Protein AF-A0AAV5X0J9-F1 (afdb_monomer)

Nearest PDB structures (foldseek):
  6vna-assembly2_B-2  TM=4.624E-01  e=5.820E+00  Paracoccus denitrificans PD1222
  6vna-assembly1_A  TM=4.618E-01  e=9.085E+00  Paracoccus denitrificans PD1222

Mean predicted aligned error: 11.03 Å

Structure (mmCIF, N/CA/C/O backbone):
data_AF-A0AAV5X0J9-F1
#
_entry.id   AF-A0AAV5X0J9-F1
#
loop_
_atom_site.group_PDB
_atom_site.id
_atom_site.type_symbol
_atom_site.label_atom_id
_atom_site.label_alt_id
_atom_site.label_comp_id
_atom_site.label_asym_id
_atom_site.label_entity_id
_atom_site.label_seq_id
_atom_site.pdbx_PDB_ins_code
_atom_site.Cartn_x
_atom_site.Cartn_y
_atom_site.Cartn_z
_atom_site.occupancy
_atom_site.B_iso_or_equiv
_atom_site.auth_seq_id
_atom_site.auth_comp_id
_atom_site.auth_asym_id
_atom_site.auth_atom_id
_atom_site.pdbx_PDB_model_num
ATOM 1 N N . MET A 1 1 ? 23.275 -1.378 83.757 1.00 37.47 1 MET A N 1
ATOM 2 C CA . MET A 1 1 ? 22.941 -0.357 82.740 1.00 37.47 1 MET A CA 1
ATOM 3 C C . MET A 1 1 ? 22.295 -1.043 81.544 1.00 37.47 1 MET A C 1
ATOM 5 O O . MET A 1 1 ? 22.882 -1.992 81.056 1.00 37.47 1 MET A O 1
ATOM 9 N N . LYS A 1 2 ? 21.114 -0.534 81.149 1.00 34.88 2 LYS A N 1
ATOM 10 C CA . LYS A 1 2 ? 20.512 -0.426 79.796 1.00 34.88 2 LYS A CA 1
ATOM 11 C C . LYS A 1 2 ? 20.459 -1.694 78.921 1.00 34.88 2 LYS A C 1
ATOM 13 O O . LYS A 1 2 ? 21.479 -2.157 78.446 1.00 34.88 2 LYS A O 1
ATOM 18 N N . PHE A 1 3 ? 19.302 -2.353 78.833 1.00 39.06 3 PHE A N 1
ATOM 19 C CA . PHE A 1 3 ? 18.107 -2.084 77.993 1.00 39.06 3 PHE A CA 1
ATOM 20 C C . PHE A 1 3 ? 18.129 -2.913 76.697 1.00 39.06 3 PHE A C 1
ATOM 22 O O . PHE A 1 3 ? 18.823 -2.590 75.741 1.00 39.06 3 PHE A O 1
ATOM 29 N N . ILE A 1 4 ? 17.333 -3.985 76.710 1.00 49.19 4 ILE A N 1
ATOM 30 C CA . ILE A 1 4 ? 16.911 -4.777 75.551 1.00 49.19 4 ILE A CA 1
ATOM 31 C C . ILE A 1 4 ? 15.784 -4.001 74.861 1.00 49.19 4 ILE A C 1
ATOM 33 O O . ILE A 1 4 ? 14.745 -3.803 75.487 1.00 49.19 4 ILE A O 1
ATOM 37 N N . LEU A 1 5 ? 15.969 -3.578 73.604 1.00 41.66 5 LEU A N 1
ATOM 38 C CA . LEU A 1 5 ? 14.879 -3.322 72.650 1.00 41.66 5 LEU A CA 1
ATOM 39 C C . LEU A 1 5 ? 15.432 -3.053 71.237 1.00 41.66 5 LEU A C 1
ATOM 41 O O . LEU A 1 5 ? 16.227 -2.136 71.070 1.00 41.66 5 LEU A O 1
ATOM 45 N N . LEU A 1 6 ? 14.971 -3.807 70.235 1.00 42.53 6 LEU A N 1
ATOM 46 C CA . LEU A 1 6 ? 14.852 -3.413 68.815 1.00 42.53 6 LEU A CA 1
ATOM 47 C C . LEU A 1 6 ? 14.045 -4.521 68.112 1.00 42.53 6 LEU A C 1
ATOM 49 O O . LEU A 1 6 ? 14.574 -5.559 67.738 1.00 42.53 6 LEU A O 1
ATOM 53 N N . ILE A 1 7 ? 12.723 -4.508 68.303 1.00 46.56 7 ILE A N 1
ATOM 54 C CA . ILE A 1 7 ? 11.720 -4.048 67.324 1.00 46.56 7 ILE A CA 1
ATOM 55 C C . ILE A 1 7 ? 11.834 -4.815 65.998 1.00 46.56 7 ILE A C 1
ATOM 57 O O . ILE A 1 7 ? 12.444 -4.370 65.030 1.00 46.56 7 ILE A O 1
ATOM 61 N N . VAL A 1 8 ? 11.162 -5.968 65.966 1.00 42.88 8 VAL A N 1
ATOM 62 C CA . VAL A 1 8 ? 10.688 -6.611 64.739 1.00 42.88 8 VAL A CA 1
ATOM 63 C C . VAL A 1 8 ? 9.543 -5.744 64.212 1.00 42.88 8 VAL A C 1
ATOM 65 O O . VAL A 1 8 ? 8.408 -5.862 64.676 1.00 42.88 8 VAL A O 1
ATOM 68 N N . VAL A 1 9 ? 9.842 -4.829 63.284 1.00 45.00 9 VAL A N 1
ATOM 69 C CA . VAL A 1 9 ? 8.804 -4.122 62.521 1.00 45.00 9 VAL A CA 1
ATOM 70 C C . VAL A 1 9 ? 8.151 -5.148 61.610 1.00 45.00 9 VAL A C 1
ATOM 72 O O . VAL A 1 9 ? 8.658 -5.516 60.555 1.00 45.00 9 VAL A O 1
ATOM 75 N N . SER A 1 10 ? 7.033 -5.657 62.097 1.00 40.00 10 SER A N 1
ATOM 76 C CA . SER A 1 10 ? 6.088 -6.454 61.351 1.00 40.00 10 SER A CA 1
ATOM 77 C C . SER A 1 10 ? 5.000 -5.517 60.821 1.00 40.00 10 SER A C 1
ATOM 79 O O . SER A 1 10 ? 4.446 -4.721 61.576 1.00 40.00 10 SER A O 1
ATOM 81 N N . LEU A 1 11 ? 4.697 -5.697 59.529 1.00 41.84 11 LEU A N 1
ATOM 82 C CA . LEU A 1 11 ? 3.494 -5.287 58.785 1.00 41.84 11 LEU A CA 1
ATOM 83 C C . LEU A 1 11 ? 3.444 -3.861 58.187 1.00 41.84 11 LEU A C 1
ATOM 85 O O . LEU A 1 11 ? 4.020 -2.934 58.747 1.00 41.84 11 LEU A O 1
ATOM 89 N N . PRO A 1 12 ? 2.714 -3.671 57.060 1.00 44.06 12 PRO A N 1
ATOM 90 C CA . PRO A 1 12 ? 1.761 -4.612 56.466 1.00 44.06 12 PRO A CA 1
ATOM 91 C C . PRO A 1 12 ? 2.114 -5.075 55.047 1.00 44.06 12 PRO A C 1
ATOM 93 O O . PRO A 1 12 ? 2.564 -4.307 54.200 1.00 44.06 12 PRO A O 1
ATOM 96 N N . LEU A 1 13 ? 1.765 -6.333 54.751 1.00 41.78 13 LEU A N 1
ATOM 97 C CA . LEU A 1 13 ? 1.236 -6.655 53.432 1.00 41.78 13 LEU A CA 1
ATOM 98 C C . LEU A 1 13 ? 0.055 -5.707 53.213 1.00 41.78 13 LEU A C 1
ATOM 100 O O . LEU A 1 13 ? -1.039 -5.947 53.729 1.00 41.78 13 LEU A O 1
ATOM 104 N N . ALA A 1 14 ? 0.269 -4.631 52.461 1.00 41.97 14 ALA A N 1
ATOM 105 C CA . ALA A 1 14 ? -0.810 -3.952 51.771 1.00 41.97 14 ALA A CA 1
ATOM 106 C C . ALA A 1 14 ? -1.350 -4.950 50.742 1.00 41.97 14 ALA A C 1
ATOM 108 O O . ALA A 1 14 ? -1.003 -4.937 49.565 1.00 41.97 14 ALA A O 1
ATOM 109 N N . SER A 1 15 ? -2.162 -5.887 51.231 1.00 43.09 15 SER A N 1
ATOM 110 C CA . SER A 1 15 ? -3.103 -6.615 50.407 1.00 43.09 15 SER A CA 1
ATOM 111 C C . SER A 1 15 ? -3.969 -5.531 49.794 1.00 43.09 15 SER A C 1
ATOM 113 O O . SER A 1 15 ? -4.781 -4.924 50.495 1.00 43.09 15 SER A O 1
ATOM 115 N N . ALA A 1 16 ? -3.712 -5.225 48.524 1.00 44.84 16 ALA A N 1
ATOM 116 C CA . ALA A 1 16 ? -4.532 -4.350 47.713 1.00 44.84 16 ALA A CA 1
ATOM 117 C C . ALA A 1 16 ? -5.940 -4.951 47.682 1.00 44.84 16 ALA A C 1
ATOM 119 O O . ALA A 1 16 ? -6.293 -5.783 46.847 1.00 44.84 16 A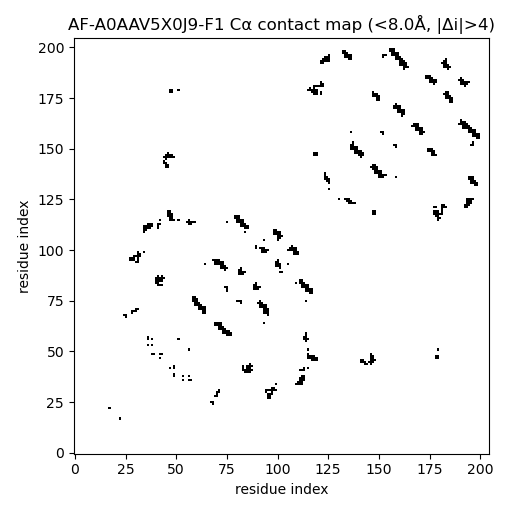LA A O 1
ATOM 120 N N . THR A 1 17 ? -6.745 -4.583 48.672 1.00 47.72 17 THR A N 1
ATOM 121 C CA . THR A 1 17 ? -8.177 -4.803 48.657 1.00 47.72 17 THR A CA 1
ATOM 122 C C . THR A 1 17 ? -8.717 -3.765 47.690 1.00 47.72 17 THR A C 1
ATOM 124 O O . THR A 1 17 ? -9.142 -2.690 48.093 1.00 47.72 17 THR A O 1
ATOM 127 N N . LEU A 1 18 ? -8.623 -4.087 46.392 1.00 46.16 18 LEU A N 1
ATOM 128 C CA . LEU A 1 18 ? -9.305 -3.362 45.321 1.00 46.16 18 LEU A CA 1
ATOM 129 C C . LEU A 1 18 ? -10.714 -3.035 45.815 1.00 46.16 18 LEU A C 1
ATOM 131 O O . LEU A 1 18 ? -11.464 -3.939 46.223 1.00 46.16 18 LEU A O 1
ATOM 135 N N . SER A 1 19 ? -11.025 -1.741 45.834 1.00 50.22 19 SER A N 1
ATOM 136 C CA . SER A 1 19 ? -12.309 -1.213 46.278 1.00 50.22 19 SER A CA 1
ATOM 137 C C . SER A 1 19 ? -13.434 -1.933 45.526 1.00 50.22 19 SER A C 1
ATOM 139 O O . SER A 1 19 ? -13.276 -2.309 44.362 1.00 50.22 19 SER A O 1
ATOM 141 N N . LYS A 1 20 ? -14.601 -2.135 46.154 1.00 48.56 20 LYS A N 1
ATOM 142 C CA . LYS A 1 20 ? -15.781 -2.699 45.463 1.00 48.56 20 LYS A CA 1
ATOM 143 C C . LYS A 1 20 ? -16.088 -1.956 44.146 1.00 48.56 20 LYS A C 1
ATOM 145 O O . LYS A 1 20 ? -16.540 -2.603 43.209 1.00 48.56 20 LYS A O 1
ATOM 150 N N . CYS A 1 21 ? -15.756 -0.662 44.047 1.00 48.06 21 CYS A N 1
ATOM 151 C CA . CYS A 1 21 ? -15.845 0.107 42.799 1.00 48.06 21 CYS A CA 1
ATOM 152 C C . CYS A 1 21 ? -14.885 -0.378 41.698 1.00 48.06 21 CYS A C 1
ATOM 154 O O . CYS A 1 21 ? -15.316 -0.514 40.560 1.00 48.06 21 CYS A O 1
ATOM 156 N N . GLU A 1 22 ? -13.617 -0.669 42.005 1.00 47.25 22 GLU A N 1
ATOM 157 C CA . GLU A 1 22 ? -12.647 -1.190 41.019 1.00 47.25 22 GLU A CA 1
ATOM 158 C C . GLU A 1 22 ? -13.014 -2.603 40.563 1.00 47.25 22 GLU A C 1
ATOM 160 O O . GLU A 1 22 ? -12.908 -2.933 39.384 1.00 47.25 22 GLU A O 1
ATOM 165 N N . LYS A 1 23 ? -13.531 -3.434 41.476 1.00 47.34 23 LYS A N 1
ATOM 166 C CA . LYS A 1 23 ? -14.029 -4.771 41.123 1.00 47.34 23 LYS A CA 1
ATOM 167 C C . LYS A 1 23 ? -15.269 -4.724 40.227 1.00 47.34 23 LYS A C 1
ATOM 169 O O . LYS A 1 23 ? -15.405 -5.583 39.360 1.00 47.34 23 LYS A O 1
ATOM 174 N N . ASP A 1 24 ? -16.157 -3.746 40.401 1.00 48.19 24 ASP A N 1
ATOM 175 C CA . ASP A 1 24 ? -17.311 -3.56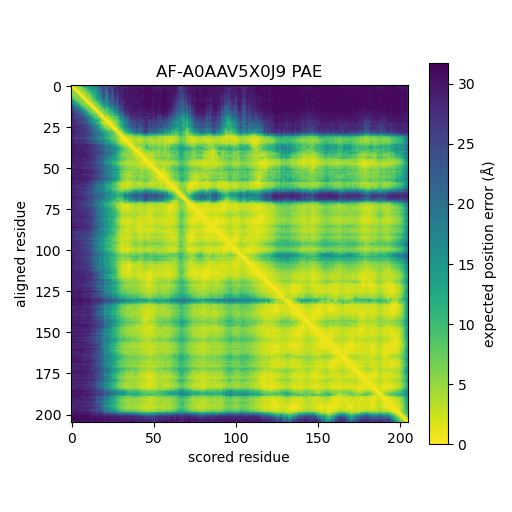0 39.511 1.00 48.19 24 ASP A CA 1
ATOM 176 C C . ASP A 1 24 ? -16.939 -2.886 38.174 1.00 48.19 24 ASP A C 1
ATOM 178 O O . ASP A 1 24 ? -17.620 -3.125 37.175 1.00 48.19 24 ASP A O 1
ATOM 182 N N . LEU A 1 25 ? -15.835 -2.130 38.111 1.00 48.16 25 LEU A N 1
ATOM 183 C CA . LEU A 1 25 ? -15.232 -1.652 36.857 1.00 48.16 25 LEU A CA 1
ATOM 184 C C . LEU A 1 25 ? -14.611 -2.807 36.056 1.00 48.16 25 LEU A C 1
ATOM 186 O O . LEU A 1 25 ? -14.910 -2.962 34.874 1.00 48.16 25 LEU A O 1
ATOM 190 N N . LEU A 1 26 ? -13.861 -3.696 36.716 1.00 48.97 26 LEU A N 1
ATOM 191 C CA . LEU A 1 26 ? -13.303 -4.911 36.105 1.00 48.97 26 LEU A CA 1
ATOM 192 C C . LEU A 1 26 ? -14.390 -5.893 35.627 1.00 48.97 26 LEU A C 1
ATOM 194 O O . LEU A 1 26 ? -14.191 -6.596 34.639 1.00 48.97 26 LEU A O 1
ATOM 198 N N . LYS A 1 27 ? -15.578 -5.918 36.253 1.00 47.91 27 LYS A N 1
ATOM 199 C CA . LYS A 1 27 ? -16.734 -6.705 35.765 1.00 47.91 27 LYS A CA 1
ATOM 200 C C . LYS A 1 27 ? -17.303 -6.217 34.429 1.00 47.91 27 LYS A C 1
ATOM 202 O O . LYS A 1 27 ? -18.053 -6.962 33.795 1.00 47.91 27 LYS A O 1
ATOM 207 N N . ARG A 1 28 ? -16.985 -4.993 33.995 1.00 51.19 28 ARG A N 1
ATOM 208 C CA . ARG A 1 28 ? -17.384 -4.472 32.674 1.00 51.19 28 ARG A CA 1
ATOM 209 C C . ARG A 1 28 ? -16.394 -4.819 31.571 1.00 51.19 28 ARG A C 1
ATOM 211 O O . ARG A 1 28 ? -16.677 -4.525 30.411 1.00 51.19 28 ARG A O 1
ATOM 218 N N . CYS A 1 29 ? -15.307 -5.515 31.906 1.00 55.25 29 CYS A N 1
ATOM 219 C CA . CYS A 1 29 ? -14.434 -6.124 30.921 1.00 55.25 29 CYS A CA 1
ATOM 220 C C . CYS A 1 29 ? -15.051 -7.361 30.309 1.00 55.25 29 CYS A C 1
ATOM 222 O O . CYS A 1 29 ? -14.785 -8.500 30.685 1.00 55.25 29 CYS A O 1
ATOM 224 N N . ARG A 1 30 ? -15.914 -7.090 29.338 1.00 64.69 30 ARG A N 1
ATOM 225 C CA . ARG A 1 30 ? -16.426 -8.066 28.402 1.00 64.69 30 ARG A CA 1
ATOM 226 C C . ARG A 1 30 ? -15.696 -7.887 27.075 1.00 64.69 30 ARG A C 1
ATOM 228 O O . ARG A 1 30 ? -15.414 -6.762 26.671 1.00 64.69 30 ARG A O 1
ATOM 235 N N . LYS A 1 31 ? -15.371 -9.016 26.452 1.00 73.00 31 LYS A N 1
ATOM 236 C CA . LYS A 1 31 ? -14.682 -9.086 25.165 1.00 73.00 31 LYS A CA 1
ATOM 237 C C . LYS A 1 31 ? -15.541 -8.419 24.088 1.00 73.00 31 LYS A C 1
ATOM 239 O O . LYS A 1 31 ? -16.734 -8.699 24.012 1.00 73.00 31 LYS A O 1
ATOM 244 N N . CYS A 1 32 ? -14.936 -7.572 23.266 1.00 83.31 32 CYS A N 1
ATOM 245 C CA . CYS A 1 32 ? -15.589 -7.031 22.079 1.00 83.31 32 CYS A CA 1
ATOM 246 C C . CYS A 1 32 ? -15.466 -8.022 20.920 1.00 83.31 32 CYS A C 1
ATOM 248 O O . CYS A 1 32 ? -14.407 -8.624 20.717 1.00 83.31 32 CYS A O 1
ATOM 250 N N . ASP A 1 33 ? -16.531 -8.167 20.138 1.00 87.06 33 ASP A N 1
ATOM 251 C CA . ASP A 1 33 ? -16.450 -8.854 18.851 1.00 87.06 33 ASP A CA 1
ATOM 252 C C . ASP A 1 33 ? -15.615 -8.018 17.883 1.00 87.06 33 ASP A C 1
ATOM 254 O O . ASP A 1 33 ? -15.660 -6.789 17.934 1.00 87.06 33 ASP A O 1
ATOM 258 N N . LEU A 1 34 ? -14.827 -8.659 17.017 1.00 87.62 34 LEU A N 1
ATOM 259 C CA . LEU A 1 34 ? -14.010 -7.932 16.043 1.00 87.62 34 LEU A CA 1
ATOM 260 C C . LEU A 1 34 ? -14.896 -7.044 15.153 1.00 87.62 34 LEU A C 1
ATOM 262 O O . LEU A 1 34 ? -15.998 -7.470 14.791 1.00 87.62 34 LEU A O 1
ATOM 266 N N . PRO A 1 35 ? -14.438 -5.831 14.788 1.00 88.38 35 PRO A N 1
ATOM 267 C CA . PRO A 1 35 ? -15.191 -4.981 13.883 1.00 88.38 35 PRO A CA 1
ATOM 268 C C . PRO A 1 35 ? -15.461 -5.706 12.566 1.00 88.38 35 PRO A C 1
ATOM 270 O O . PRO A 1 35 ? -14.616 -6.445 12.053 1.00 88.38 35 PRO A O 1
ATOM 273 N N . LEU A 1 36 ? -16.636 -5.464 11.998 1.00 86.38 36 LEU A N 1
ATOM 274 C CA . LEU A 1 36 ? -16.942 -5.894 10.648 1.00 86.38 36 LEU A CA 1
ATOM 275 C C . LEU A 1 36 ? -16.057 -5.133 9.663 1.00 86.38 36 LEU A C 1
ATOM 277 O O . LEU A 1 36 ? -15.781 -3.942 9.822 1.00 86.38 36 LEU A O 1
ATOM 281 N N . LEU A 1 37 ? -15.645 -5.827 8.611 1.00 82.94 37 LEU A N 1
ATOM 282 C CA . LEU A 1 37 ? -14.922 -5.183 7.535 1.00 82.94 37 LEU A CA 1
ATOM 283 C C . LEU A 1 37 ? -15.896 -4.338 6.709 1.00 82.94 37 LEU A C 1
ATOM 285 O O . LEU A 1 37 ? -16.863 -4.863 6.162 1.00 82.94 37 LEU A O 1
ATOM 289 N N . ALA A 1 38 ? -15.613 -3.045 6.610 1.00 79.38 38 ALA A N 1
ATOM 290 C CA . ALA A 1 38 ? -16.301 -2.119 5.717 1.00 79.38 38 ALA A CA 1
ATOM 291 C C . ALA A 1 38 ? -15.247 -1.356 4.916 1.00 79.38 38 ALA A C 1
ATOM 293 O O . ALA A 1 38 ? -14.993 -0.185 5.191 1.00 79.38 38 ALA A O 1
ATOM 294 N N . ALA A 1 39 ? -14.557 -2.061 4.015 1.00 69.44 39 ALA A N 1
ATOM 295 C CA . ALA A 1 39 ? -13.454 -1.517 3.223 1.00 69.44 39 ALA A CA 1
ATOM 296 C C . ALA A 1 39 ? -13.903 -0.312 2.383 1.00 69.44 39 ALA A C 1
ATOM 298 O O . ALA A 1 39 ? -13.243 0.717 2.375 1.00 69.44 39 ALA A O 1
ATOM 299 N N . ASP A 1 40 ? -15.085 -0.396 1.782 1.00 73.31 40 ASP A N 1
ATOM 300 C CA . ASP A 1 40 ? -15.719 0.659 0.987 1.00 73.31 40 ASP A CA 1
ATOM 301 C C . ASP A 1 40 ? -15.920 1.978 1.753 1.00 73.31 40 ASP A C 1
ATOM 303 O O . ASP A 1 40 ? -15.805 3.056 1.177 1.00 73.31 40 ASP A O 1
ATOM 307 N N . LYS A 1 41 ? -16.205 1.902 3.057 1.00 78.69 41 LYS A N 1
ATOM 308 C CA . LYS A 1 41 ? -16.425 3.078 3.919 1.00 78.69 41 LYS A CA 1
ATOM 309 C C . LYS A 1 41 ? -15.194 3.477 4.712 1.00 78.69 41 LYS A C 1
ATOM 311 O O . LYS A 1 41 ? -15.019 4.645 5.038 1.00 78.69 41 LYS A O 1
ATOM 316 N N . SER A 1 42 ? -14.384 2.496 5.092 1.00 83.69 42 SER A N 1
ATOM 317 C CA . SER A 1 42 ? -13.190 2.704 5.905 1.00 83.69 42 SER A CA 1
ATOM 318 C C . SER A 1 42 ? -11.988 3.093 5.059 1.00 83.69 42 SER A C 1
ATOM 320 O O . SER A 1 42 ? -11.049 3.647 5.620 1.00 83.69 42 SER A O 1
ATOM 322 N N . CYS A 1 43 ? -11.994 2.845 3.746 1.00 84.69 43 CYS A N 1
ATOM 323 C CA . CYS A 1 43 ? -10.858 3.214 2.922 1.00 84.69 43 CYS A CA 1
ATOM 324 C C . CYS A 1 43 ? -10.775 4.730 2.712 1.00 84.69 43 CYS A C 1
ATOM 326 O O . CYS A 1 43 ? -11.756 5.357 2.303 1.00 84.69 43 CYS A O 1
ATOM 328 N N . PRO A 1 44 ? -9.615 5.348 2.983 1.00 85.50 44 PRO A N 1
ATOM 329 C CA . PRO A 1 44 ? -9.392 6.737 2.621 1.00 85.50 44 PRO A CA 1
ATOM 330 C C . PRO A 1 44 ? -9.321 6.895 1.096 1.00 85.50 44 PRO A C 1
ATOM 332 O O . PRO A 1 44 ? -8.937 5.992 0.361 1.00 85.50 44 PRO A O 1
ATOM 335 N N . LEU A 1 45 ? -9.661 8.092 0.618 1.00 83.25 45 LEU A N 1
ATOM 336 C CA . LEU A 1 45 ? -9.839 8.351 -0.815 1.00 83.25 45 LEU A CA 1
ATOM 337 C C . LEU A 1 45 ? -8.525 8.474 -1.611 1.00 83.25 45 LEU A C 1
ATOM 339 O O . LEU A 1 45 ? -8.571 8.472 -2.839 1.00 83.25 45 LEU A O 1
ATOM 343 N N . VAL A 1 46 ? -7.379 8.655 -0.939 1.00 89.75 46 VAL A N 1
ATOM 344 C CA . VAL A 1 46 ? -6.074 8.930 -1.568 1.00 89.75 46 VAL A CA 1
ATOM 345 C C . VAL A 1 46 ? -4.928 8.377 -0.709 1.00 89.75 46 VAL A C 1
ATOM 347 O O . VAL A 1 46 ? -4.872 8.626 0.495 1.00 89.75 46 VAL A O 1
ATOM 350 N N . GLY A 1 47 ? -3.972 7.700 -1.344 1.00 91.56 47 GLY A N 1
ATOM 351 C CA . GLY A 1 47 ? -2.683 7.263 -0.799 1.00 91.56 47 GLY A CA 1
ATOM 352 C C . GLY A 1 47 ? -2.664 5.885 -0.132 1.00 91.56 47 GLY A C 1
ATOM 353 O O . GLY A 1 47 ? -1.651 5.539 0.485 1.00 91.56 47 GLY A O 1
ATOM 354 N N . TYR A 1 48 ? -3.754 5.123 -0.220 1.00 91.69 48 TYR A N 1
ATOM 355 C CA . TYR A 1 48 ? -3.896 3.816 0.420 1.00 91.69 48 TYR A CA 1
ATOM 356 C C . TYR A 1 48 ? -4.512 2.799 -0.530 1.00 91.69 48 TYR A C 1
ATOM 358 O O . TYR A 1 48 ? -5.349 3.139 -1.365 1.00 91.69 48 TYR A O 1
ATOM 366 N N . ASP A 1 49 ? -4.083 1.555 -0.361 1.00 90.00 49 ASP A N 1
ATOM 367 C CA . ASP A 1 49 ? -4.509 0.435 -1.184 1.00 90.00 49 ASP A CA 1
ATOM 368 C C . ASP A 1 49 ? -5.854 -0.110 -0.699 1.00 90.00 49 ASP A C 1
ATOM 370 O O . ASP A 1 49 ? -5.930 -0.856 0.278 1.00 90.00 49 ASP A O 1
ATOM 374 N N . CYS A 1 50 ? -6.924 0.290 -1.382 1.00 82.38 50 CYS A N 1
ATOM 375 C CA . CYS A 1 50 ? -8.276 -0.193 -1.108 1.00 82.38 50 CYS A CA 1
ATOM 376 C C . CYS A 1 50 ? -8.614 -1.500 -1.840 1.00 82.38 50 CYS A C 1
ATOM 378 O O . CYS A 1 50 ? -9.708 -2.024 -1.638 1.00 82.38 50 CYS A O 1
ATOM 380 N N . SER A 1 51 ? -7.735 -1.981 -2.723 1.00 81.12 51 SER A N 1
ATOM 381 C CA . SER A 1 51 ? -7.931 -3.214 -3.497 1.00 81.12 51 SER A CA 1
ATOM 382 C C . SER A 1 51 ? -7.526 -4.472 -2.732 1.00 81.12 51 SER A C 1
ATOM 384 O O . SER A 1 51 ? -7.842 -5.570 -3.183 1.00 81.12 51 SER A O 1
ATOM 386 N N . ALA A 1 52 ? -6.874 -4.320 -1.575 1.00 77.56 52 ALA A N 1
ATOM 387 C CA . ALA A 1 52 ? -6.490 -5.432 -0.714 1.00 77.56 52 ALA A CA 1
ATOM 388 C C . ALA A 1 52 ? -7.679 -6.347 -0.372 1.00 77.56 52 ALA A C 1
ATOM 390 O O . ALA A 1 52 ? -8.822 -5.906 -0.200 1.00 77.56 52 ALA A O 1
ATOM 391 N N . SER A 1 53 ? -7.400 -7.644 -0.251 1.00 79.38 53 SER A N 1
ATOM 392 C CA . SER A 1 53 ? -8.429 -8.647 -0.001 1.00 79.38 53 SER A CA 1
ATOM 393 C C . SER A 1 53 ? -9.078 -8.483 1.379 1.00 79.38 53 SER A C 1
ATOM 395 O O . SER A 1 53 ? -8.509 -7.941 2.328 1.00 79.38 53 SER A O 1
ATOM 397 N N . ASN A 1 54 ? -10.289 -9.027 1.536 1.00 78.69 54 ASN A N 1
ATOM 398 C CA . ASN A 1 54 ? -10.997 -8.988 2.818 1.00 78.69 54 ASN A CA 1
ATOM 399 C C . ASN A 1 54 ? -10.246 -9.688 3.965 1.00 78.69 54 ASN A C 1
ATOM 401 O O . ASN A 1 54 ? -10.555 -9.431 5.128 1.00 78.69 54 ASN A O 1
ATOM 405 N N . GLU A 1 55 ? -9.343 -10.615 3.650 1.00 81.06 55 GLU A N 1
ATOM 406 C CA . GLU A 1 55 ? -8.520 -11.311 4.638 1.00 81.06 55 GLU A CA 1
ATOM 407 C C . GLU A 1 55 ? -7.410 -10.389 5.142 1.00 81.06 55 GLU A C 1
ATOM 409 O O . GLU A 1 55 ? -7.311 -10.172 6.347 1.00 81.06 55 GLU A O 1
ATOM 414 N N . GLU A 1 56 ? -6.684 -9.738 4.233 1.00 78.31 56 GLU A N 1
ATOM 415 C CA . GLU A 1 56 ? -5.620 -8.781 4.568 1.00 78.31 56 GLU A CA 1
ATOM 416 C C . GLU A 1 56 ? -6.149 -7.576 5.352 1.00 78.31 56 GLU A C 1
ATOM 418 O O . GLU A 1 56 ? -5.549 -7.130 6.330 1.00 78.31 56 GLU A O 1
ATOM 423 N N . LEU A 1 57 ? -7.331 -7.076 4.989 1.00 80.69 57 LEU A N 1
ATOM 424 C CA . LEU A 1 57 ? -7.945 -5.946 5.685 1.00 80.69 57 LEU A CA 1
ATOM 425 C C . LEU A 1 57 ? -8.419 -6.285 7.114 1.00 80.69 57 LEU A C 1
ATOM 427 O O . LEU A 1 57 ? -8.738 -5.371 7.885 1.00 80.69 57 LEU A O 1
ATOM 431 N N . LYS A 1 58 ? -8.479 -7.579 7.470 1.00 79.69 58 LYS A N 1
ATOM 432 C CA . LYS A 1 58 ? -8.872 -8.106 8.791 1.00 79.69 58 LYS A CA 1
ATOM 433 C C . LYS A 1 58 ? -7.687 -8.531 9.661 1.00 79.69 58 LYS A C 1
ATOM 435 O O . LYS A 1 58 ? -7.906 -9.144 10.709 1.00 79.69 58 LYS A O 1
ATOM 440 N N . ASP A 1 59 ? -6.465 -8.165 9.285 1.00 85.94 59 ASP A N 1
ATOM 441 C CA . ASP A 1 59 ? -5.254 -8.411 10.069 1.00 85.94 59 ASP A CA 1
ATOM 442 C C . ASP A 1 59 ? -5.215 -7.528 11.324 1.00 85.94 59 ASP A C 1
ATOM 444 O O . ASP A 1 59 ? -4.491 -6.535 11.412 1.00 85.94 59 ASP A O 1
ATOM 448 N N . PHE A 1 60 ? -6.020 -7.883 12.324 1.00 90.56 60 PHE A N 1
ATOM 449 C CA . PHE A 1 60 ? -6.071 -7.207 13.612 1.00 90.56 60 PHE A CA 1
ATOM 450 C C . PHE A 1 60 ? -5.315 -7.976 14.693 1.00 90.56 60 PHE A C 1
ATOM 452 O O . PHE A 1 60 ? -5.439 -9.189 14.840 1.00 90.56 60 PHE A O 1
ATOM 459 N N . ASN A 1 61 ? -4.629 -7.234 15.554 1.00 90.81 61 ASN A N 1
ATOM 460 C CA . ASN A 1 61 ? -4.076 -7.734 16.799 1.00 90.81 61 ASN A CA 1
ATOM 461 C C . ASN A 1 61 ? -4.885 -7.185 17.982 1.00 90.81 61 ASN A C 1
ATOM 463 O O . ASN A 1 61 ? -5.011 -5.968 18.151 1.00 90.81 61 ASN A O 1
ATOM 467 N N . VAL A 1 62 ? -5.418 -8.091 18.805 1.00 87.50 62 VAL A N 1
ATOM 468 C CA . VAL A 1 62 ? -6.132 -7.765 20.045 1.00 87.50 62 VAL A CA 1
ATOM 469 C C . VAL A 1 62 ? -5.204 -8.033 21.221 1.00 87.50 62 VAL A C 1
ATOM 471 O O . VAL A 1 62 ? -4.821 -9.170 21.48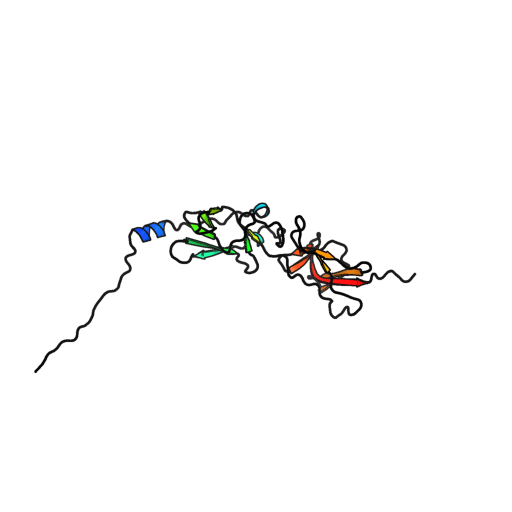9 1.00 87.50 62 VAL A O 1
ATOM 474 N N . THR A 1 63 ? -4.866 -6.979 21.952 1.00 86.12 63 THR A N 1
ATOM 475 C CA . THR A 1 63 ? -4.042 -7.055 23.166 1.00 86.12 63 THR A CA 1
ATOM 476 C C . THR A 1 63 ? -4.841 -6.569 24.365 1.00 86.12 63 THR A C 1
ATOM 478 O O . THR A 1 63 ? -5.836 -5.876 24.196 1.00 86.12 63 THR A O 1
ATOM 481 N N . ARG A 1 64 ? -4.429 -6.897 25.593 1.00 79.56 64 ARG A N 1
ATOM 482 C CA . ARG A 1 64 ? -5.052 -6.274 26.769 1.00 79.56 64 ARG A CA 1
ATOM 483 C C . ARG A 1 64 ? -4.661 -4.804 26.831 1.00 79.56 64 ARG A C 1
ATOM 485 O O . ARG A 1 64 ? -3.48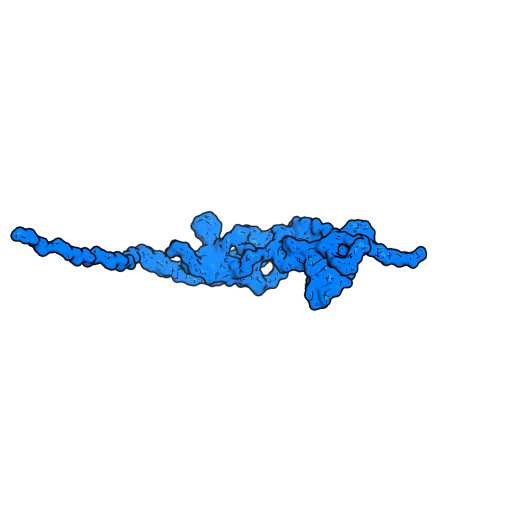2 -4.477 26.695 1.00 79.56 64 ARG A O 1
ATOM 492 N N . GLY A 1 65 ? -5.648 -3.940 27.046 1.00 68.00 65 GLY A N 1
ATOM 493 C CA . GLY A 1 65 ? -5.411 -2.511 27.187 1.00 68.00 65 GLY A CA 1
ATOM 494 C C . GLY A 1 65 ? -4.563 -2.182 28.418 1.00 68.00 65 GLY A C 1
ATOM 495 O O . GLY A 1 65 ? -4.547 -2.901 29.420 1.00 68.00 65 GLY A O 1
ATOM 496 N N . SER A 1 66 ? -3.834 -1.072 28.334 1.00 62.03 66 SER A N 1
ATOM 497 C CA . SER A 1 66 ? -3.103 -0.498 29.464 1.00 62.03 66 SER A CA 1
ATOM 498 C C . SER A 1 66 ? -4.072 0.277 30.368 1.00 62.03 66 SER A C 1
ATOM 500 O O . SER A 1 66 ? -4.956 0.961 29.864 1.00 62.03 66 SER A O 1
ATOM 502 N N . TYR A 1 67 ? -3.852 0.270 31.688 1.00 52.34 67 TYR A N 1
ATOM 503 C CA . TYR A 1 67 ? -4.568 1.104 32.678 1.00 52.34 67 TYR A CA 1
ATOM 504 C C . TYR A 1 67 ? -6.035 0.754 32.987 1.00 52.34 67 TYR A C 1
ATOM 506 O O . TYR A 1 67 ? -6.866 1.659 33.008 1.00 52.34 67 TYR A O 1
ATOM 514 N N . GLU A 1 68 ? -6.347 -0.513 33.288 1.00 49.12 68 GLU A N 1
ATOM 515 C CA . GLU A 1 68 ? -7.552 -0.957 34.041 1.00 49.12 68 GLU A CA 1
ATOM 516 C C . GLU A 1 68 ? -8.935 -0.454 33.548 1.00 49.12 68 GLU A C 1
ATOM 518 O O . GLU A 1 68 ? -9.947 -0.654 34.219 1.00 49.12 68 GLU A O 1
ATOM 523 N N . ARG A 1 69 ? -8.998 0.186 32.374 1.00 54.06 69 ARG A N 1
ATOM 524 C CA . ARG A 1 69 ? -10.188 0.826 31.790 1.00 54.06 69 ARG A CA 1
ATOM 525 C C . ARG A 1 69 ? -10.533 0.272 30.412 1.00 54.06 69 ARG A C 1
ATOM 527 O O . ARG A 1 69 ? -11.716 0.123 30.119 1.00 54.06 69 ARG A O 1
ATOM 534 N N . ASP A 1 70 ? -9.516 -0.066 29.621 1.00 63.69 70 ASP A N 1
ATOM 535 C CA . ASP A 1 70 ? -9.668 -0.684 28.307 1.00 63.69 70 ASP A CA 1
ATOM 536 C C . ASP A 1 70 ? -9.414 -2.178 28.444 1.00 63.69 70 ASP A C 1
ATOM 538 O O . ASP A 1 70 ? -8.318 -2.627 28.786 1.00 63.69 70 ASP A O 1
ATOM 542 N N . CYS A 1 71 ? -10.461 -2.956 28.228 1.00 71.00 71 CYS A N 1
ATOM 543 C CA . CYS A 1 71 ? -10.427 -4.384 28.503 1.00 71.00 71 CYS A CA 1
ATOM 544 C C . CYS A 1 71 ? -9.629 -5.127 27.433 1.00 71.00 71 CYS A C 1
ATOM 546 O O . CYS A 1 71 ? -8.841 -6.015 27.751 1.00 71.00 71 CYS A O 1
ATOM 548 N N . ASP A 1 72 ? -9.750 -4.644 26.199 1.00 83.31 72 ASP A N 1
ATOM 549 C CA . ASP A 1 72 ? -8.958 -5.029 25.044 1.00 83.31 72 ASP A CA 1
ATOM 550 C C . ASP A 1 72 ? -8.594 -3.772 24.242 1.00 83.31 72 A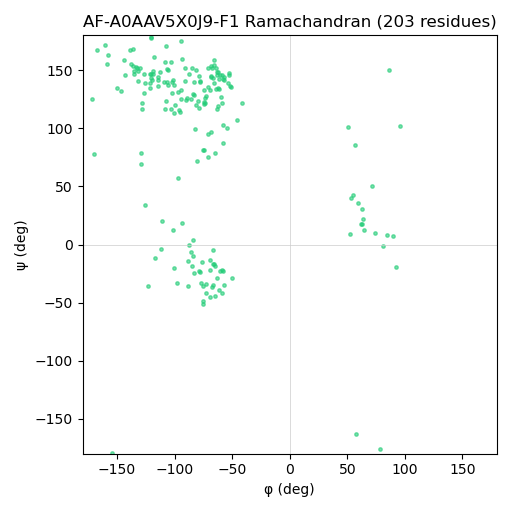SP A C 1
ATOM 552 O O . ASP A 1 72 ? -9.291 -2.756 24.287 1.00 83.31 72 ASP A O 1
ATOM 556 N N . LEU A 1 73 ? -7.503 -3.853 23.496 1.00 87.94 73 LEU A N 1
ATOM 557 C CA . LEU A 1 73 ? -6.999 -2.827 22.605 1.00 87.94 73 LEU A CA 1
ATOM 558 C C . LEU A 1 73 ? -6.750 -3.460 21.234 1.00 87.94 73 LEU A C 1
ATOM 560 O O . LEU A 1 73 ? -5.974 -4.412 21.116 1.00 87.94 73 LEU A O 1
ATOM 564 N N . LEU A 1 74 ? -7.417 -2.924 20.212 1.00 90.56 74 LEU A N 1
ATOM 565 C CA . LEU A 1 74 ? -7.332 -3.376 18.824 1.00 90.56 74 LEU A CA 1
ATOM 566 C C . LEU A 1 74 ? -6.340 -2.515 18.044 1.00 90.56 74 LEU A C 1
ATOM 568 O O . LEU A 1 74 ? -6.430 -1.286 18.073 1.00 90.56 74 LEU A O 1
ATOM 572 N N . ARG A 1 75 ? -5.427 -3.153 17.315 1.00 93.00 75 ARG A N 1
ATOM 573 C CA . ARG A 1 75 ? -4.501 -2.526 16.357 1.00 93.00 75 ARG A CA 1
ATOM 574 C C . ARG A 1 75 ? -4.436 -3.351 15.084 1.00 93.00 75 ARG A C 1
ATOM 576 O O . ARG A 1 75 ? -4.872 -4.497 15.084 1.00 93.00 75 ARG A O 1
ATOM 583 N N . CYS A 1 76 ? -3.832 -2.801 14.039 1.00 93.31 76 CYS A N 1
ATOM 584 C CA . CYS A 1 76 ? -3.380 -3.630 12.930 1.00 93.31 76 CYS A CA 1
ATOM 585 C C . CYS A 1 76 ? -2.255 -4.558 13.385 1.00 93.31 76 CYS A C 1
ATOM 587 O O . CYS A 1 76 ? -1.394 -4.174 14.180 1.00 93.31 76 CYS A O 1
ATOM 589 N N . GLN A 1 77 ? -2.318 -5.799 12.921 1.00 92.62 77 GLN A N 1
ATOM 590 C CA . GLN A 1 77 ? -1.295 -6.812 13.118 1.00 92.62 77 GLN A CA 1
ATOM 591 C C . GLN A 1 77 ? -0.070 -6.497 12.263 1.00 92.62 77 GLN A C 1
ATOM 593 O O . GLN A 1 77 ? 1.052 -6.595 12.759 1.00 92.62 77 GLN A O 1
ATOM 598 N N . ASP A 1 78 ? -0.285 -6.071 11.019 1.00 90.94 78 ASP A N 1
ATOM 599 C CA . ASP A 1 78 ? 0.784 -5.580 10.161 1.00 90.94 78 ASP A CA 1
ATOM 600 C C . ASP A 1 78 ? 1.236 -4.171 10.599 1.00 90.94 78 ASP A C 1
ATOM 602 O O . ASP A 1 78 ? 0.425 -3.239 10.594 1.00 90.94 78 ASP A O 1
ATOM 606 N N . PRO A 1 79 ? 2.520 -3.973 10.956 1.00 88.19 79 PRO A N 1
ATOM 607 C CA . PRO A 1 79 ? 3.055 -2.662 11.319 1.00 88.19 79 PRO A CA 1
ATOM 608 C C . PRO A 1 79 ? 3.075 -1.640 10.170 1.00 88.19 79 PRO A C 1
ATOM 610 O O . PRO A 1 79 ? 3.255 -0.451 10.435 1.00 88.19 79 PRO A O 1
ATOM 613 N N . LEU A 1 80 ? 2.941 -2.070 8.912 1.00 88.44 80 LEU A N 1
ATOM 614 C CA . LEU A 1 80 ? 2.855 -1.188 7.744 1.00 88.44 80 LEU A CA 1
ATOM 615 C C . LEU A 1 80 ? 1.416 -0.756 7.429 1.00 88.44 80 LEU A C 1
ATOM 617 O O . LEU A 1 80 ? 1.216 0.194 6.667 1.00 88.44 80 LEU A O 1
ATOM 621 N N . ALA A 1 81 ? 0.423 -1.420 8.022 1.00 91.94 81 ALA A N 1
ATOM 622 C CA . ALA A 1 81 ? -0.978 -1.064 7.882 1.00 91.94 81 ALA A CA 1
ATOM 623 C C . ALA A 1 81 ? -1.399 -0.027 8.933 1.00 91.94 81 ALA A C 1
ATOM 625 O O . ALA A 1 81 ? -0.933 -0.013 10.074 1.00 91.94 81 ALA A O 1
ATOM 626 N N . THR A 1 82 ? -2.317 0.852 8.545 1.00 93.56 82 THR A N 1
ATOM 627 C CA . THR A 1 82 ? -2.950 1.827 9.437 1.00 93.56 82 THR A CA 1
ATOM 628 C C . THR A 1 82 ? -4.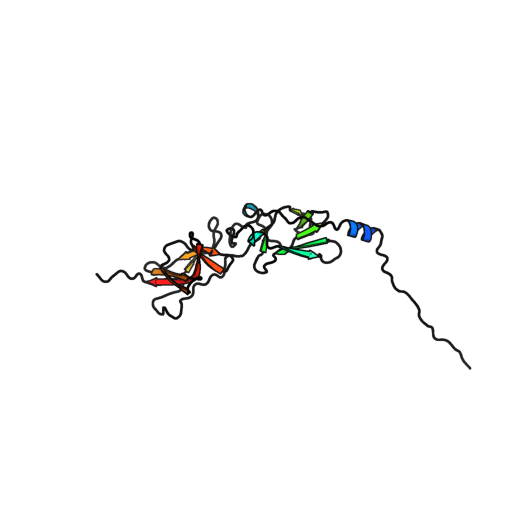403 1.435 9.662 1.00 93.56 82 THR A C 1
ATOM 630 O O . THR A 1 82 ? -5.085 1.003 8.735 1.00 93.56 82 THR A O 1
ATOM 633 N N . LEU A 1 83 ? -4.879 1.578 10.899 1.00 93.75 83 LEU A N 1
ATOM 634 C CA . LEU A 1 83 ? -6.260 1.275 11.251 1.00 93.75 83 LEU A CA 1
ATOM 635 C C . LEU A 1 83 ? -7.160 2.439 10.844 1.00 93.75 83 LEU A C 1
ATOM 637 O O . LEU A 1 83 ? -6.959 3.561 11.308 1.00 93.75 83 LEU A O 1
ATOM 641 N N . PHE A 1 84 ? -8.172 2.164 10.032 1.00 93.56 84 PHE A N 1
ATOM 642 C CA . PHE A 1 84 ? -9.159 3.145 9.607 1.00 93.56 84 PHE A CA 1
ATOM 643 C C . PHE A 1 84 ? -10.548 2.830 10.139 1.00 93.56 84 PHE A C 1
ATOM 645 O O . PHE A 1 84 ? -10.983 1.677 10.160 1.00 93.56 84 PHE A O 1
ATOM 652 N N . VAL A 1 85 ? -11.257 3.890 10.516 1.00 92.31 85 VAL A N 1
ATOM 653 C CA . VAL A 1 85 ? -12.688 3.878 10.820 1.00 92.31 85 VAL A CA 1
ATOM 654 C C . VAL A 1 85 ? -13.315 4.988 9.989 1.00 92.31 85 VAL A C 1
ATOM 656 O O . VAL A 1 85 ? -12.953 6.150 10.158 1.00 92.31 85 VAL A O 1
ATOM 659 N N . GLU A 1 86 ? -14.205 4.624 9.064 1.00 88.62 86 GLU A N 1
ATOM 660 C CA . GLU A 1 86 ? -14.911 5.584 8.194 1.00 88.62 86 GLU A CA 1
ATOM 661 C C . GLU A 1 86 ? -13.959 6.541 7.437 1.00 88.62 86 GLU A C 1
ATOM 663 O O . GLU A 1 86 ? -14.199 7.743 7.338 1.00 88.62 86 GLU A O 1
ATOM 668 N N . GLY A 1 87 ? -12.822 6.027 6.954 1.00 88.25 87 GLY A N 1
ATOM 669 C CA . GLY A 1 87 ? -11.830 6.799 6.200 1.00 88.25 87 GLY A CA 1
ATOM 670 C C . GLY A 1 87 ? -10.887 7.636 7.067 1.00 88.25 87 GLY A C 1
ATOM 671 O O . GLY A 1 87 ? -9.972 8.270 6.540 1.00 88.25 87 GLY A O 1
ATOM 672 N N . VAL A 1 88 ? -11.052 7.620 8.393 1.00 91.06 88 VAL A N 1
ATOM 673 C CA . VAL A 1 88 ? -10.209 8.367 9.334 1.00 91.06 88 VAL A CA 1
ATOM 674 C C . VAL A 1 88 ? -9.201 7.428 10.011 1.00 91.06 88 VAL A C 1
ATOM 676 O O . VAL A 1 88 ? -9.602 6.381 10.528 1.00 91.06 88 VAL A O 1
ATOM 679 N N . PRO A 1 89 ? -7.898 7.774 10.033 1.00 92.62 89 PRO A N 1
ATOM 680 C CA . PRO A 1 89 ? -6.877 6.931 10.639 1.00 92.62 89 PRO A CA 1
ATOM 681 C C . PRO A 1 89 ? -6.886 7.040 12.167 1.00 92.62 89 PRO A C 1
ATOM 683 O O . PRO A 1 89 ? -6.961 8.131 12.738 1.00 92.62 89 PRO A O 1
ATOM 686 N N . TYR A 1 90 ? -6.710 5.903 12.832 1.00 91.75 90 TYR A N 1
ATOM 687 C CA . TYR A 1 90 ? -6.563 5.790 14.277 1.00 91.75 90 TYR A CA 1
ATOM 688 C C . TYR A 1 90 ? -5.378 4.895 14.629 1.00 91.75 90 TYR A C 1
ATOM 690 O O . TYR A 1 90 ? -5.003 3.989 13.894 1.00 91.75 90 TYR A O 1
ATOM 698 N N . GLN A 1 91 ? -4.775 5.136 15.792 1.00 88.88 91 GLN A N 1
ATOM 699 C CA . GLN A 1 91 ? -3.679 4.291 16.265 1.00 88.88 91 GLN A CA 1
ATOM 700 C C . GLN A 1 91 ? -4.189 2.962 16.842 1.00 88.88 91 GLN A C 1
ATOM 702 O O . GLN A 1 91 ? -3.477 1.962 16.812 1.00 88.88 91 GLN A O 1
ATOM 707 N N . ASN A 1 92 ? -5.372 2.973 17.458 1.00 90.38 92 ASN A N 1
ATOM 708 C CA . ASN A 1 92 ? -6.005 1.817 18.083 1.00 90.38 92 ASN A CA 1
ATOM 709 C C . ASN A 1 92 ? -7.476 2.104 18.424 1.00 90.38 92 ASN A C 1
ATOM 711 O O . ASN A 1 92 ? -7.897 3.263 18.420 1.00 90.38 92 ASN A O 1
ATOM 715 N N . LEU A 1 93 ? -8.223 1.045 18.751 1.00 90.56 93 LEU A N 1
ATOM 716 C CA . LEU A 1 93 ? -9.541 1.115 19.393 1.00 90.56 93 LEU A CA 1
ATOM 717 C C . LEU A 1 93 ? -9.455 0.499 20.791 1.00 90.56 93 LEU A C 1
ATOM 719 O O . LEU A 1 93 ? -8.764 -0.503 20.981 1.00 90.56 93 LEU A O 1
ATOM 723 N N . GLY A 1 94 ? -10.189 1.062 21.746 1.00 89.19 94 GLY A N 1
ATOM 724 C CA . GLY A 1 94 ? -10.344 0.508 23.092 1.00 89.19 94 GLY A CA 1
ATOM 725 C C . GLY A 1 94 ? -11.674 -0.229 23.222 1.00 89.19 94 GLY A C 1
ATOM 726 O O . GLY A 1 94 ? -12.694 0.255 22.739 1.00 89.19 94 GLY A O 1
ATOM 727 N N . CYS A 1 95 ? -11.694 -1.397 23.855 1.00 86.31 95 CYS A N 1
ATOM 728 C CA . CYS A 1 95 ? -12.927 -2.129 24.125 1.00 86.31 95 CYS A CA 1
ATOM 729 C C . CYS A 1 95 ? -13.514 -1.714 25.474 1.00 86.31 95 CYS A C 1
ATOM 731 O O . CYS A 1 95 ? -12.865 -1.848 26.517 1.00 86.31 95 CYS A O 1
ATOM 733 N N . SER A 1 96 ? -14.771 -1.270 25.459 1.00 83.44 96 SER A N 1
ATOM 734 C CA . SER A 1 96 ? -15.534 -0.973 26.667 1.00 83.44 96 SER A CA 1
ATOM 735 C C . SER A 1 96 ? -17.009 -1.289 26.455 1.00 83.44 96 SER A C 1
ATOM 737 O O . SER A 1 96 ? -17.599 -0.890 25.451 1.00 83.44 96 SER A O 1
ATOM 739 N N . GLU A 1 97 ? -17.613 -2.006 27.407 1.00 80.69 97 GLU A N 1
ATOM 740 C CA . GLU A 1 97 ? -19.040 -2.360 27.378 1.00 80.69 97 GLU A CA 1
ATOM 741 C C . GLU A 1 97 ? -19.460 -3.094 26.082 1.00 80.69 97 GLU A C 1
ATOM 743 O O . GLU A 1 97 ? -20.520 -2.815 25.529 1.00 80.69 97 GLU A O 1
ATOM 748 N N . ASN A 1 98 ? -18.638 -4.045 25.604 1.00 81.50 98 ASN A N 1
ATOM 749 C CA . ASN A 1 98 ? -18.811 -4.788 24.337 1.00 81.50 98 ASN A CA 1
ATOM 750 C C . ASN A 1 98 ? -18.729 -3.941 23.055 1.00 81.50 98 ASN A C 1
ATOM 752 O O . ASN A 1 98 ? -19.105 -4.418 21.986 1.00 81.50 98 ASN A O 1
ATOM 756 N N . LEU A 1 99 ? -18.262 -2.696 23.137 1.00 86.69 99 LEU A N 1
ATOM 757 C CA . LEU A 1 99 ? -18.153 -1.804 21.988 1.00 86.69 99 LEU A CA 1
ATOM 758 C C . LEU A 1 99 ? -16.711 -1.352 21.787 1.00 86.69 99 LEU A C 1
ATOM 760 O O . LEU A 1 99 ? -16.025 -0.983 22.744 1.00 86.69 99 LEU A O 1
ATOM 764 N N . TRP A 1 100 ? -16.281 -1.309 20.526 1.00 90.12 100 TRP A N 1
ATOM 765 C CA . TRP A 1 100 ? -15.042 -0.638 20.161 1.00 90.12 100 TRP A CA 1
ATOM 766 C C . TRP A 1 100 ? -15.235 0.866 20.224 1.00 90.12 100 TRP A C 1
ATOM 768 O O . TRP A 1 100 ? -16.147 1.419 19.608 1.00 90.12 100 TRP A O 1
ATOM 778 N N . ARG A 1 101 ? -14.362 1.522 20.977 1.00 89.56 101 ARG A N 1
ATOM 779 C CA . ARG A 1 101 ? -14.353 2.956 21.212 1.00 89.56 101 ARG A CA 1
ATOM 780 C C . ARG A 1 101 ? -13.136 3.597 20.566 1.00 89.56 101 ARG A C 1
ATOM 782 O O . ARG A 1 101 ? -12.064 2.994 20.520 1.00 89.56 101 ARG A O 1
ATOM 789 N N . PHE A 1 102 ? -13.286 4.839 20.120 1.00 89.12 102 PHE A N 1
ATOM 790 C CA . PHE A 1 102 ? -12.216 5.604 19.478 1.00 89.12 102 PHE A CA 1
ATOM 791 C C . PHE A 1 102 ? -12.407 7.118 19.631 1.00 89.12 102 PHE A C 1
ATOM 793 O O . PHE A 1 102 ? -13.356 7.593 20.262 1.00 89.12 102 PHE A O 1
ATOM 800 N N . GLY A 1 103 ? -11.477 7.886 19.057 1.00 80.38 103 GLY A N 1
ATOM 801 C CA . GLY A 1 103 ? -11.473 9.342 19.136 1.00 80.38 103 GLY A CA 1
ATOM 802 C C . GLY A 1 103 ? -10.950 9.869 20.473 1.00 80.38 103 GLY A C 1
ATOM 803 O O . GLY A 1 103 ? -10.485 9.127 21.343 1.00 80.38 103 GLY A O 1
ATOM 804 N N . LYS A 1 104 ? -10.992 11.193 20.640 1.00 76.56 104 LYS A N 1
ATOM 805 C CA . LYS A 1 104 ? -10.475 11.847 21.845 1.00 76.56 104 LYS A CA 1
ATOM 806 C C . LYS A 1 104 ? -11.271 11.375 23.070 1.00 76.56 104 LYS A C 1
ATOM 808 O O . LYS A 1 104 ? -12.472 11.600 23.145 1.00 76.56 104 LYS A O 1
ATOM 813 N N . HIS A 1 105 ? -10.585 10.752 24.028 1.00 75.62 105 HIS A N 1
ATOM 814 C CA . HIS A 1 105 ? -11.180 10.154 25.233 1.00 75.62 105 HIS A CA 1
ATOM 815 C C . HIS A 1 105 ? -12.150 8.980 24.986 1.00 75.62 105 HIS A C 1
ATOM 817 O O . HIS A 1 105 ? -12.951 8.695 25.872 1.00 75.62 105 HIS A O 1
ATOM 823 N N . TYR A 1 106 ? -12.081 8.291 23.838 1.00 78.44 106 TYR A N 1
ATOM 824 C CA . TYR A 1 106 ? -12.883 7.083 23.573 1.00 78.44 106 TYR A CA 1
ATOM 825 C C . TYR A 1 106 ? -14.409 7.300 23.654 1.00 78.44 106 TYR A C 1
ATOM 827 O O . TYR A 1 106 ? -15.160 6.441 24.117 1.00 78.44 106 TYR A O 1
ATOM 835 N N . THR A 1 107 ? -14.886 8.469 23.217 1.00 82.19 107 THR A N 1
ATOM 836 C CA . THR A 1 107 ? -16.309 8.844 23.288 1.00 82.19 107 THR A CA 1
ATOM 837 C C . THR A 1 107 ? -17.142 8.300 22.131 1.00 82.19 107 THR A C 1
ATOM 839 O O . THR A 1 107 ? -18.351 8.123 22.285 1.00 82.19 107 THR A O 1
ATOM 842 N N . LEU A 1 108 ? -16.513 8.013 20.991 1.00 88.75 108 LEU A N 1
ATOM 843 C CA . LEU A 1 108 ? -17.172 7.476 19.803 1.00 88.75 108 LEU A CA 1
ATOM 844 C C . LEU A 1 108 ? -17.139 5.951 19.827 1.00 88.75 108 LEU A C 1
ATOM 846 O O . LEU A 1 108 ? -16.239 5.364 20.425 1.00 88.75 108 LEU A O 1
ATOM 850 N N . ASN A 1 109 ? -18.119 5.313 19.192 1.00 90.81 109 ASN A N 1
ATOM 851 C CA . ASN A 1 109 ? -18.193 3.866 19.039 1.00 90.81 109 ASN A CA 1
ATOM 852 C C . ASN A 1 109 ? -18.203 3.475 17.563 1.00 90.81 109 ASN A C 1
ATOM 854 O O . ASN A 1 109 ? -18.730 4.196 16.722 1.00 90.81 109 ASN A O 1
ATOM 858 N N . THR A 1 110 ? -17.613 2.328 17.248 1.00 90.62 110 THR A N 1
ATOM 859 C CA . THR A 1 110 ? -17.671 1.760 15.902 1.00 90.62 110 THR A CA 1
ATOM 860 C C . THR A 1 110 ? -18.009 0.281 15.958 1.00 90.62 110 THR A C 1
ATOM 862 O O . THR A 1 110 ? -17.717 -0.416 16.931 1.00 90.62 110 THR A O 1
ATOM 865 N N . THR A 1 111 ? -18.627 -0.188 14.883 1.00 89.88 111 THR A N 1
ATOM 866 C CA . THR A 1 111 ? -18.793 -1.614 14.585 1.00 89.88 111 THR A CA 1
ATOM 867 C C . THR A 1 111 ? -17.966 -2.037 13.376 1.00 89.88 111 THR A C 1
ATOM 869 O O . THR A 1 111 ? -17.930 -3.221 13.062 1.00 89.88 111 THR A O 1
ATOM 872 N N . THR A 1 112 ? -17.283 -1.094 12.720 1.00 90.81 112 THR A N 1
ATOM 873 C CA . THR A 1 112 ? -16.520 -1.319 11.495 1.00 90.81 112 THR A CA 1
ATOM 874 C C . THR A 1 112 ? -15.122 -0.728 11.579 1.00 90.81 112 THR A C 1
ATOM 876 O O . THR A 1 112 ? -14.932 0.376 12.093 1.00 90.81 112 THR A O 1
ATOM 879 N N . ALA A 1 113 ? -14.147 -1.447 11.042 1.00 91.94 113 ALA A N 1
ATOM 880 C CA . ALA A 1 113 ? -12.789 -0.957 10.861 1.00 91.94 113 ALA A CA 1
ATOM 881 C C . ALA A 1 113 ? -12.093 -1.763 9.760 1.00 91.94 113 ALA A C 1
ATOM 883 O O . ALA A 1 113 ? -12.533 -2.863 9.421 1.00 91.94 113 ALA A O 1
ATOM 884 N N . ALA A 1 114 ? -10.998 -1.229 9.231 1.00 93.38 114 ALA A N 1
ATOM 885 C CA . ALA A 1 114 ? -10.129 -1.936 8.296 1.00 93.38 114 ALA A CA 1
ATOM 886 C C . ALA A 1 114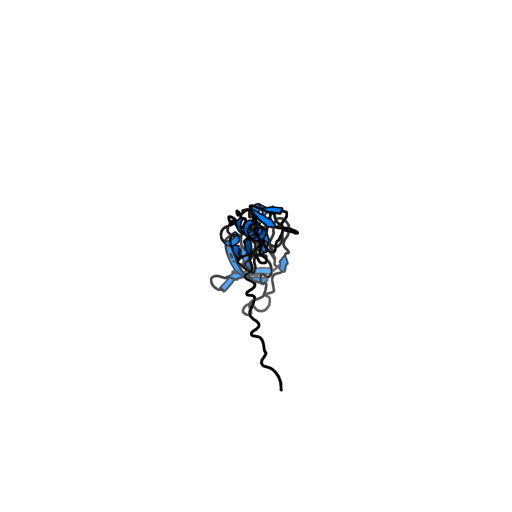 ? -8.664 -1.569 8.550 1.00 93.38 114 ALA A C 1
ATOM 888 O O . ALA A 1 114 ? -8.362 -0.431 8.916 1.00 93.38 114 ALA A O 1
ATOM 889 N N . CYS A 1 115 ? -7.762 -2.521 8.344 1.00 92.44 115 CYS A N 1
ATOM 890 C CA . CYS A 1 115 ? -6.324 -2.278 8.327 1.00 92.44 115 CYS A CA 1
ATOM 891 C C . CYS A 1 115 ? -5.850 -2.104 6.894 1.00 92.44 115 CYS A C 1
ATOM 893 O O . CYS A 1 115 ? -5.960 -3.028 6.104 1.00 92.44 115 CYS A O 1
ATOM 895 N N . ILE A 1 116 ? -5.353 -0.915 6.553 1.00 92.44 116 ILE A N 1
ATOM 896 C CA . ILE A 1 116 ? -5.091 -0.537 5.160 1.00 92.44 116 ILE A CA 1
ATOM 897 C C . ILE A 1 116 ? -3.648 -0.064 5.022 1.00 92.44 116 ILE A C 1
ATOM 899 O O . ILE A 1 116 ? -3.178 0.775 5.801 1.00 92.44 116 ILE A O 1
ATOM 903 N N . ARG A 1 117 ? -2.933 -0.606 4.035 1.00 92.06 117 ARG A N 1
ATOM 904 C CA . ARG A 1 117 ? -1.549 -0.233 3.730 1.00 92.06 117 ARG A CA 1
ATOM 905 C C . ARG A 1 117 ? -1.498 1.036 2.888 1.00 92.06 117 ARG A C 1
ATOM 907 O O . ARG A 1 117 ? -2.383 1.316 2.079 1.00 92.06 117 ARG A O 1
ATOM 914 N N . ARG A 1 118 ? -0.422 1.801 3.062 1.00 92.19 118 ARG A N 1
ATOM 915 C CA . ARG A 1 118 ? -0.086 2.890 2.141 1.00 92.19 118 ARG A CA 1
ATOM 916 C C . ARG A 1 118 ? 0.473 2.299 0.856 1.00 92.19 118 ARG A C 1
ATOM 918 O O . ARG A 1 118 ? 1.368 1.466 0.923 1.00 92.19 118 ARG A O 1
ATOM 925 N N . CYS A 1 119 ? -0.007 2.771 -0.285 1.00 92.06 119 CYS A N 1
ATOM 926 C CA . CYS A 1 119 ? 0.506 2.383 -1.597 1.00 92.06 119 CYS A CA 1
ATOM 927 C C . CYS A 1 119 ? 1.523 3.403 -2.121 1.00 92.06 119 CYS A C 1
ATOM 929 O O . CYS A 1 119 ? 1.352 4.027 -3.170 1.00 92.06 119 CYS A O 1
ATOM 931 N N . ASP A 1 120 ? 2.572 3.627 -1.334 1.00 88.31 120 ASP A N 1
ATOM 932 C CA . ASP A 1 120 ? 3.704 4.471 -1.698 1.00 88.31 120 ASP A CA 1
ATOM 933 C C . ASP A 1 120 ? 5.017 3.675 -1.689 1.00 88.31 120 ASP A C 1
ATOM 935 O O . ASP A 1 120 ? 5.053 2.483 -1.392 1.00 88.31 120 ASP A O 1
ATOM 939 N N . ASN A 1 121 ? 6.124 4.338 -2.035 1.00 90.75 121 ASN A N 1
ATOM 940 C CA . ASN A 1 121 ? 7.467 3.746 -2.039 1.00 90.75 121 ASN A CA 1
ATOM 941 C C . ASN A 1 121 ? 7.676 2.568 -3.014 1.00 90.75 121 ASN A C 1
ATOM 943 O O . ASN A 1 121 ? 8.668 1.843 -2.885 1.00 90.75 121 ASN A O 1
ATOM 947 N N . CYS A 1 122 ? 6.805 2.396 -4.011 1.00 95.12 122 CYS A N 1
ATOM 948 C CA . CYS A 1 122 ? 7.101 1.531 -5.147 1.00 95.12 122 CYS A CA 1
ATOM 949 C C . CYS A 1 122 ? 8.336 2.039 -5.909 1.00 95.12 122 CYS A C 1
ATOM 951 O O . CYS A 1 122 ? 8.580 3.243 -6.033 1.00 95.12 122 CYS A O 1
ATOM 953 N N . LYS A 1 123 ? 9.166 1.109 -6.387 1.00 95.88 123 LYS A N 1
ATOM 954 C CA . LYS A 1 123 ? 10.506 1.418 -6.905 1.00 95.88 123 LYS A CA 1
ATOM 955 C C . LYS A 1 123 ? 10.490 1.701 -8.405 1.00 95.88 123 LYS A C 1
ATOM 957 O O . LYS A 1 123 ? 9.828 0.995 -9.154 1.00 95.88 123 LYS A O 1
ATOM 962 N N . VAL A 1 124 ? 11.278 2.683 -8.846 1.00 96.19 124 VAL A N 1
ATOM 963 C CA . VAL A 1 124 ? 11.404 3.063 -10.269 1.00 96.19 124 VAL A CA 1
ATOM 964 C C . VAL A 1 124 ? 12.854 3.062 -10.773 1.00 96.19 124 VAL A C 1
ATOM 966 O O . VAL A 1 124 ? 13.257 3.911 -11.557 1.00 96.19 124 VAL A O 1
ATOM 969 N N . TYR A 1 125 ? 13.704 2.157 -10.284 1.00 95.00 125 TYR A N 1
ATOM 970 C CA . TYR A 1 125 ? 15.114 2.140 -10.691 1.00 95.00 125 TYR A CA 1
ATOM 971 C C . TYR A 1 125 ? 15.331 1.354 -11.988 1.00 95.00 125 TYR A C 1
ATOM 973 O O . TYR A 1 125 ? 14.626 0.385 -12.273 1.00 95.00 125 TYR A O 1
ATOM 981 N N . VAL A 1 126 ? 16.375 1.741 -12.724 1.00 95.56 126 VAL A N 1
ATOM 982 C CA . VAL A 1 126 ? 16.869 1.019 -13.902 1.00 95.56 126 VAL A CA 1
ATOM 983 C C . VAL A 1 126 ? 17.751 -0.145 -13.437 1.00 95.56 126 VAL A C 1
ATOM 985 O O . VAL A 1 126 ? 18.757 0.101 -12.760 1.00 95.56 126 VAL A O 1
ATOM 988 N N . PRO A 1 127 ? 17.417 -1.405 -13.764 1.00 92.56 127 PRO A N 1
ATOM 989 C CA . PRO A 1 127 ? 18.286 -2.539 -13.481 1.00 92.56 127 PRO A CA 1
ATOM 990 C C . PRO A 1 127 ? 19.664 -2.361 -14.128 1.00 92.56 127 PRO A C 1
ATOM 992 O O . PRO A 1 127 ? 19.774 -1.908 -15.265 1.00 92.56 127 PRO A O 1
ATOM 995 N N . SER A 1 128 ? 20.732 -2.762 -13.434 1.00 90.25 128 SER A N 1
ATOM 996 C CA . SER A 1 128 ? 22.108 -2.591 -13.930 1.00 90.25 128 SER A CA 1
ATOM 997 C C . SER A 1 128 ? 22.381 -3.283 -15.272 1.00 90.25 128 SER A C 1
ATOM 999 O O . SER A 1 128 ? 23.312 -2.892 -15.966 1.00 90.25 128 SER A O 1
ATOM 1001 N N . SER A 1 129 ? 21.580 -4.289 -15.634 1.00 89.19 129 SER A N 1
ATOM 1002 C CA . SER A 1 129 ? 21.652 -5.006 -16.911 1.00 89.19 129 SER A CA 1
ATOM 1003 C C . SER A 1 129 ? 21.221 -4.176 -18.121 1.00 89.19 129 SER A C 1
ATOM 1005 O O . SER A 1 129 ? 21.597 -4.517 -19.234 1.00 89.19 129 SER A O 1
ATOM 1007 N N . GLU A 1 130 ? 20.437 -3.117 -17.922 1.00 90.00 130 GLU A N 1
ATOM 1008 C CA . GLU A 1 130 ? 19.839 -2.342 -19.017 1.00 90.00 130 GLU A CA 1
ATOM 1009 C C . GLU A 1 130 ? 20.743 -1.211 -19.501 1.00 90.00 130 GLU A C 1
ATOM 1011 O O . GLU A 1 130 ? 20.810 -0.928 -20.694 1.00 90.00 130 GLU A O 1
ATOM 1016 N N . GLY A 1 131 ? 21.486 -0.584 -18.585 1.00 79.62 131 GLY A N 1
ATOM 1017 C CA . GLY A 1 131 ? 22.383 0.518 -18.923 1.00 79.62 131 GLY A CA 1
ATOM 1018 C C . GLY A 1 131 ? 21.677 1.700 -19.605 1.00 79.62 131 GLY A C 1
ATOM 1019 O O . GLY A 1 131 ? 20.463 1.874 -19.535 1.00 79.62 131 GLY A O 1
ATOM 1020 N N . PHE A 1 132 ? 22.456 2.570 -20.242 1.00 82.88 132 PHE A N 1
ATOM 1021 C CA . PHE A 1 132 ? 21.926 3.665 -21.060 1.00 82.88 132 PHE A CA 1
ATOM 1022 C C . PHE A 1 132 ? 21.469 3.111 -22.422 1.00 82.88 132 PHE A C 1
ATOM 1024 O O . PHE A 1 132 ? 22.197 2.280 -22.969 1.00 82.88 132 PHE A O 1
ATOM 1031 N N . PRO A 1 133 ? 20.345 3.564 -23.019 1.00 89.94 133 PRO A N 1
ATOM 1032 C CA . PRO A 1 133 ? 19.543 4.768 -22.726 1.00 89.94 133 PRO A CA 1
ATOM 1033 C C . PRO A 1 133 ? 18.350 4.605 -21.762 1.00 89.94 133 PRO A C 1
ATOM 1035 O O . PRO A 1 133 ? 17.474 5.471 -21.741 1.00 89.94 133 PRO A O 1
ATOM 1038 N N . ALA A 1 134 ? 18.284 3.541 -20.956 1.00 94.75 134 ALA A N 1
ATOM 1039 C CA . ALA A 1 134 ? 17.171 3.357 -20.027 1.00 94.75 134 ALA A CA 1
ATOM 1040 C C . ALA A 1 134 ? 17.172 4.398 -18.888 1.00 94.75 134 ALA A C 1
ATOM 1042 O O . ALA A 1 134 ? 18.221 4.824 -18.395 1.00 94.75 134 ALA A O 1
ATOM 1043 N N . THR A 1 135 ? 15.980 4.811 -18.450 1.00 96.12 135 THR A N 1
ATOM 1044 C CA . THR A 1 135 ? 15.791 5.829 -17.400 1.00 96.12 135 THR A CA 1
ATOM 1045 C C . THR A 1 135 ? 14.706 5.425 -16.399 1.00 96.12 135 THR A C 1
ATOM 1047 O O . THR A 1 135 ? 13.815 4.662 -16.756 1.00 96.12 135 THR A O 1
ATOM 1050 N N . PRO A 1 136 ? 14.745 5.910 -15.145 1.00 96.62 136 PRO A N 1
ATOM 1051 C CA . PRO A 1 136 ? 13.649 5.729 -14.193 1.00 96.62 136 PRO A CA 1
ATOM 1052 C C . PRO A 1 136 ? 12.298 6.191 -14.748 1.00 96.62 136 PRO A C 1
ATOM 1054 O O . PRO A 1 136 ? 12.223 7.258 -15.363 1.00 96.62 136 PRO A O 1
ATOM 1057 N N . ALA A 1 137 ? 11.235 5.429 -14.485 1.00 97.31 137 ALA A N 1
ATOM 1058 C CA . ALA A 1 137 ? 9.877 5.866 -14.796 1.00 97.31 137 ALA A CA 1
ATOM 1059 C C . ALA A 1 137 ? 9.470 7.057 -13.917 1.00 97.31 137 ALA A C 1
ATOM 1061 O O . ALA A 1 137 ? 9.951 7.217 -12.790 1.00 97.31 137 ALA A O 1
ATOM 1062 N N . GLN A 1 138 ? 8.575 7.901 -14.428 1.00 96.88 138 GLN A N 1
ATOM 1063 C CA . GLN A 1 138 ? 8.020 9.010 -13.661 1.00 96.88 138 GLN A CA 1
ATOM 1064 C C . GLN A 1 138 ? 6.849 8.508 -12.827 1.00 96.88 138 GLN A C 1
ATOM 1066 O O . GLN A 1 138 ? 5.952 7.856 -13.349 1.00 96.88 138 GLN A O 1
ATOM 1071 N N . ILE A 1 139 ? 6.857 8.822 -11.532 1.00 96.31 139 ILE A N 1
ATOM 1072 C CA . ILE A 1 139 ? 5.743 8.502 -10.640 1.00 96.31 139 ILE A CA 1
ATOM 1073 C C . ILE A 1 139 ? 4.708 9.620 -10.731 1.00 96.31 139 ILE A C 1
ATOM 1075 O O . ILE A 1 139 ? 5.014 10.785 -10.469 1.00 96.31 139 ILE A O 1
ATOM 1079 N N . VAL A 1 140 ? 3.472 9.242 -11.031 1.00 94.94 140 VAL A N 1
ATOM 1080 C CA . VAL A 1 140 ? 2.299 10.110 -10.999 1.00 94.94 140 VAL A CA 1
ATOM 1081 C C . VAL A 1 140 ? 1.620 9.952 -9.641 1.00 94.94 140 VAL A C 1
ATOM 1083 O O . VAL A 1 140 ? 1.297 8.844 -9.207 1.00 94.94 140 VAL A O 1
ATOM 1086 N N . ALA A 1 141 ? 1.431 11.072 -8.944 1.00 92.44 141 ALA A N 1
ATOM 1087 C CA . ALA A 1 141 ? 0.865 11.086 -7.600 1.00 92.44 141 ALA A CA 1
ATOM 1088 C C . ALA A 1 141 ? -0.590 10.566 -7.573 1.00 92.44 141 ALA A C 1
ATOM 1090 O O . ALA A 1 141 ? -1.332 10.780 -8.534 1.00 92.44 141 ALA A O 1
ATOM 1091 N N . PRO A 1 142 ? -1.019 9.930 -6.466 1.00 91.38 142 PRO A N 1
ATOM 1092 C CA . PRO A 1 142 ? -2.394 9.474 -6.305 1.00 91.38 142 PRO A CA 1
ATOM 1093 C C . PRO A 1 142 ? -3.384 10.644 -6.295 1.00 91.38 142 PRO A C 1
ATOM 1095 O O . PRO A 1 142 ? -3.100 11.720 -5.760 1.00 91.38 142 PRO A O 1
ATOM 1098 N N . VAL A 1 143 ? -4.573 10.411 -6.846 1.00 89.25 143 VAL A N 1
ATOM 1099 C CA . VAL A 1 143 ? -5.665 11.390 -6.949 1.00 89.25 143 VAL A CA 1
ATOM 1100 C C . VAL A 1 143 ? -7.009 10.733 -6.637 1.00 89.25 143 VAL A C 1
ATOM 1102 O O . VAL A 1 143 ? -7.131 9.513 -6.583 1.00 89.25 143 VAL A O 1
ATOM 1105 N N . ILE A 1 144 ? -8.059 11.529 -6.440 1.00 83.94 144 ILE A 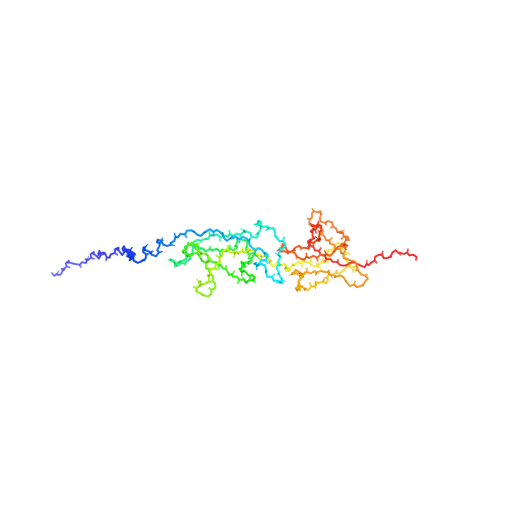N 1
ATOM 1106 C CA . ILE A 1 144 ? -9.408 10.980 -6.246 1.00 83.94 144 ILE A CA 1
ATOM 1107 C C . ILE A 1 144 ? -9.797 10.151 -7.484 1.00 83.94 144 ILE A C 1
ATOM 1109 O O . ILE A 1 144 ? -9.707 10.637 -8.609 1.00 83.94 144 ILE A O 1
ATOM 1113 N N . GLY A 1 145 ? -10.214 8.900 -7.267 1.00 82.12 145 GLY A N 1
ATOM 1114 C CA . GLY A 1 145 ? -10.547 7.932 -8.324 1.00 82.12 145 GLY A CA 1
ATOM 1115 C C . GLY A 1 145 ? -9.383 7.030 -8.756 1.00 82.12 145 GLY A C 1
ATOM 1116 O O . GLY A 1 145 ? -9.630 5.950 -9.279 1.00 82.12 145 GLY A O 1
ATOM 1117 N N . ARG A 1 146 ? -8.134 7.426 -8.477 1.00 84.62 146 ARG A N 1
ATOM 1118 C CA . ARG A 1 146 ? -6.925 6.589 -8.566 1.00 84.62 146 ARG A CA 1
ATOM 1119 C C . ARG A 1 146 ? -6.166 6.727 -7.242 1.00 84.62 146 ARG A C 1
ATOM 1121 O O . ARG A 1 146 ? -5.233 7.531 -7.151 1.00 84.62 146 ARG A O 1
ATOM 1128 N N . PRO A 1 147 ? -6.619 6.026 -6.183 1.00 87.31 147 PRO A N 1
ATOM 1129 C CA . PRO A 1 147 ? -6.147 6.267 -4.823 1.00 87.31 147 PRO A CA 1
ATOM 1130 C C . PRO A 1 147 ? -4.663 5.940 -4.655 1.00 87.31 147 PRO A C 1
ATOM 1132 O O . PRO A 1 147 ? -4.047 6.443 -3.722 1.00 87.31 147 PRO A O 1
ATOM 1135 N N . CYS A 1 148 ? -4.071 5.162 -5.556 1.00 92.50 148 CYS A N 1
ATOM 1136 C CA . CYS A 1 148 ? -2.657 4.833 -5.539 1.00 92.50 148 CYS A CA 1
ATOM 1137 C C . CYS A 1 148 ? -1.871 5.515 -6.655 1.00 92.50 148 CYS A C 1
ATOM 1139 O O . CYS A 1 148 ? -2.426 5.963 -7.659 1.00 92.50 148 CYS A O 1
ATOM 1141 N N . ALA A 1 149 ? -0.561 5.651 -6.432 1.00 94.38 149 ALA A N 1
ATOM 1142 C CA . ALA A 1 149 ? 0.334 6.229 -7.422 1.00 94.38 149 ALA A CA 1
ATOM 1143 C C . ALA A 1 149 ? 0.354 5.364 -8.688 1.00 94.38 149 ALA A C 1
ATOM 1145 O O . ALA A 1 149 ? 0.239 4.142 -8.607 1.00 94.38 149 ALA A O 1
ATOM 1146 N N . SER A 1 150 ? 0.553 6.000 -9.836 1.00 94.69 150 SER A N 1
ATOM 1147 C CA . SER A 1 150 ? 0.767 5.326 -11.123 1.00 94.69 150 SER A CA 1
ATOM 1148 C C . SER A 1 150 ? 2.123 5.726 -11.703 1.00 94.69 150 SER A C 1
ATOM 1150 O O . SER A 1 150 ? 2.857 6.506 -11.087 1.00 94.69 150 SER A O 1
ATOM 1152 N N . VAL A 1 151 ? 2.489 5.169 -12.854 1.00 96.38 151 VAL A N 1
ATOM 1153 C CA . VAL A 1 151 ? 3.758 5.463 -13.533 1.00 96.38 151 VAL A CA 1
ATOM 1154 C C . VAL A 1 151 ? 3.559 5.769 -15.001 1.00 96.38 151 VAL A C 1
ATOM 1156 O O . VAL A 1 151 ? 2.667 5.226 -15.641 1.00 96.38 151 VAL A O 1
ATOM 1159 N N . GLU A 1 152 ? 4.439 6.611 -15.533 1.00 95.81 152 GLU A N 1
ATOM 1160 C CA . GLU A 1 152 ? 4.479 6.939 -16.952 1.00 95.81 152 GLU A CA 1
ATOM 1161 C C . GLU A 1 152 ? 5.913 7.137 -17.459 1.00 95.81 152 GLU A C 1
ATOM 1163 O O . GLU A 1 152 ? 6.849 7.441 -16.706 1.00 95.81 152 GLU A O 1
ATOM 1168 N N . CYS A 1 153 ? 6.075 6.996 -18.772 1.00 96.62 153 CYS A N 1
ATOM 1169 C CA . CYS A 1 153 ? 7.304 7.316 -19.484 1.00 96.62 153 CYS A CA 1
ATOM 1170 C C . CYS A 1 153 ? 7.181 8.641 -20.237 1.00 96.62 153 CYS A C 1
ATOM 1172 O O . CYS A 1 153 ? 6.091 9.108 -20.562 1.00 96.62 153 CYS A O 1
ATOM 1174 N N . LYS A 1 154 ? 8.325 9.276 -20.514 1.00 94.62 154 LYS A N 1
ATOM 1175 C CA . LYS A 1 154 ? 8.356 10.446 -21.404 1.00 94.62 154 LYS A CA 1
ATOM 1176 C C . LYS A 1 154 ? 7.968 10.027 -22.828 1.00 94.62 154 LYS A C 1
ATOM 1178 O O . LYS A 1 154 ? 8.222 8.883 -23.197 1.00 94.62 154 LYS A O 1
ATOM 1183 N N . PRO A 1 155 ? 7.444 10.950 -2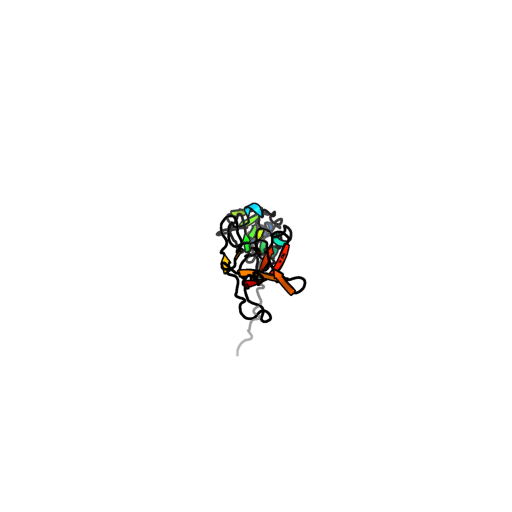3.655 1.00 93.38 155 PRO A N 1
ATOM 1184 C CA . PRO A 1 155 ? 7.205 10.668 -25.067 1.00 93.38 155 PRO A CA 1
ATOM 1185 C C . PRO A 1 155 ? 8.452 10.090 -25.756 1.00 93.38 155 PRO A C 1
ATOM 1187 O O . PRO A 1 155 ? 9.558 10.596 -25.549 1.00 93.38 155 PRO A O 1
ATOM 1190 N N . GLY A 1 156 ? 8.264 9.044 -26.566 1.00 92.81 156 GLY A N 1
ATOM 1191 C CA . GLY A 1 156 ? 9.346 8.318 -27.247 1.00 92.81 156 GLY A CA 1
ATOM 1192 C C . GLY A 1 156 ? 10.027 7.228 -26.409 1.00 92.81 156 GLY A C 1
ATOM 1193 O O . GLY A 1 156 ? 11.057 6.702 -26.833 1.00 92.81 156 GLY A O 1
ATOM 1194 N N . PHE A 1 157 ? 9.485 6.911 -25.229 1.00 96.06 157 PHE A N 1
ATOM 1195 C CA . PHE A 1 157 ? 9.921 5.796 -24.394 1.00 96.06 157 PHE A CA 1
ATOM 1196 C C . PHE A 1 157 ? 8.744 4.883 -24.036 1.00 96.06 157 PHE A C 1
ATOM 1198 O O . PHE A 1 157 ? 7.637 5.360 -23.785 1.00 96.06 157 PHE A O 1
ATOM 1205 N N . GLU A 1 158 ? 9.025 3.592 -23.906 1.00 96.31 158 GLU A N 1
ATOM 1206 C CA . GLU A 1 158 ? 8.087 2.564 -23.466 1.00 96.31 158 GLU A CA 1
ATOM 1207 C C . GLU A 1 158 ? 8.400 2.122 -22.037 1.00 96.31 158 GLU A C 1
ATOM 1209 O O . GLU A 1 158 ? 9.555 2.152 -21.589 1.00 96.31 158 GLU A O 1
ATOM 1214 N N . LEU A 1 159 ? 7.356 1.711 -21.320 1.00 96.81 159 LEU A N 1
ATOM 1215 C CA . LEU A 1 159 ? 7.448 1.258 -19.942 1.00 96.81 159 LEU A CA 1
ATOM 1216 C C . LEU A 1 159 ? 7.859 -0.212 -19.900 1.00 96.81 159 LEU A C 1
ATOM 1218 O O . LEU A 1 159 ? 7.241 -1.063 -20.527 1.00 96.81 159 LEU A O 1
ATOM 1222 N N . TYR A 1 160 ? 8.885 -0.516 -19.119 1.00 96.31 160 TYR A N 1
ATOM 1223 C CA . TYR A 1 160 ? 9.332 -1.871 -18.836 1.00 96.31 160 TYR A CA 1
ATOM 1224 C C . TYR A 1 160 ? 9.260 -2.139 -17.338 1.00 96.31 160 TYR A C 1
ATOM 1226 O O . TYR A 1 160 ? 9.558 -1.270 -16.514 1.00 96.31 160 TYR A O 1
ATOM 1234 N N . GLY A 1 161 ? 8.894 -3.365 -16.984 1.00 96.25 161 GLY A N 1
ATOM 1235 C CA . GLY A 1 161 ? 8.811 -3.844 -15.611 1.00 96.25 161 GLY A CA 1
ATOM 1236 C C . GLY A 1 161 ? 9.712 -5.050 -15.405 1.00 96.25 161 GLY A C 1
ATOM 1237 O O . GLY A 1 161 ? 9.901 -5.846 -16.322 1.00 96.25 161 GLY A O 1
ATOM 1238 N N . LYS A 1 162 ? 10.281 -5.176 -14.203 1.00 96.31 162 LYS A N 1
ATOM 1239 C CA . LYS A 1 162 ? 10.919 -6.419 -13.762 1.00 96.31 162 LYS A CA 1
ATOM 1240 C C . LYS A 1 162 ? 9.914 -7.230 -12.951 1.00 96.31 162 LYS A C 1
ATOM 1242 O O . LYS A 1 162 ? 9.554 -6.795 -11.853 1.00 96.31 162 LYS A O 1
ATOM 1247 N N . SER A 1 163 ? 9.512 -8.382 -13.471 1.00 95.50 163 SER A N 1
ATOM 1248 C CA . SER A 1 163 ? 8.525 -9.275 -12.862 1.00 95.50 163 SER A CA 1
ATOM 1249 C C . SER A 1 163 ? 8.973 -9.783 -11.488 1.00 95.50 163 SER A C 1
ATOM 1251 O O . SER A 1 163 ? 10.165 -9.971 -11.223 1.00 95.50 163 SER A O 1
ATOM 1253 N N . VAL A 1 164 ? 8.008 -9.963 -10.584 1.00 95.62 164 VAL A N 1
ATOM 1254 C CA . VAL A 1 164 ? 8.214 -10.599 -9.274 1.00 95.62 164 VAL A CA 1
ATOM 1255 C C . VAL A 1 164 ? 8.410 -12.112 -9.414 1.00 95.62 164 VAL A C 1
ATOM 1257 O O . VAL A 1 164 ? 9.161 -12.687 -8.629 1.00 95.62 164 VAL A O 1
ATOM 1260 N N . GLU A 1 165 ? 7.750 -12.749 -10.384 1.00 92.38 165 GLU A N 1
ATOM 1261 C CA . GLU A 1 165 ? 7.646 -14.212 -10.483 1.00 92.38 165 GLU A CA 1
ATOM 1262 C C . GLU A 1 165 ? 8.943 -14.863 -10.980 1.00 92.38 165 GLU A C 1
ATOM 1264 O O . GLU A 1 165 ? 9.480 -15.770 -10.344 1.00 92.38 165 GLU A O 1
ATOM 1269 N N . ASP A 1 166 ? 9.479 -14.361 -12.089 1.00 92.81 166 ASP A N 1
ATOM 1270 C CA . ASP A 1 166 ? 10.653 -14.907 -12.781 1.00 92.81 166 ASP A CA 1
ATOM 1271 C C . ASP A 1 166 ? 11.843 -13.930 -12.806 1.00 92.81 166 ASP A C 1
ATOM 1273 O O . ASP A 1 166 ? 12.978 -14.316 -13.095 1.00 92.81 166 ASP A O 1
ATOM 1277 N N . GLY A 1 167 ? 11.619 -12.663 -12.445 1.00 92.25 167 GLY A N 1
ATOM 1278 C CA . GLY A 1 167 ? 12.637 -11.622 -12.517 1.00 92.25 167 GLY A CA 1
ATOM 1279 C C . GLY A 1 167 ? 12.939 -11.151 -13.939 1.00 92.25 167 GLY A C 1
ATOM 1280 O O . GLY A 1 167 ? 13.915 -10.408 -14.110 1.00 92.25 167 GLY A O 1
ATOM 1281 N N . GLU A 1 168 ? 12.147 -11.559 -14.931 1.00 94.19 168 GLU A N 1
ATOM 1282 C CA . GLU A 1 168 ? 12.313 -11.132 -16.314 1.00 94.19 168 GLU A CA 1
ATOM 1283 C C . GLU A 1 168 ? 11.912 -9.668 -16.494 1.00 94.19 168 GLU A C 1
ATOM 1285 O O . GLU A 1 168 ? 11.108 -9.105 -15.746 1.00 94.19 168 GLU A O 1
ATOM 1290 N N . ILE A 1 169 ? 12.536 -9.028 -17.483 1.00 94.50 169 ILE A N 1
ATOM 1291 C CA . ILE A 1 169 ? 12.223 -7.660 -17.877 1.00 94.50 169 ILE A CA 1
ATOM 1292 C C . ILE A 1 169 ? 11.327 -7.727 -19.101 1.00 94.50 169 ILE A C 1
ATOM 1294 O O . ILE A 1 169 ? 11.746 -8.215 -20.149 1.00 94.50 169 ILE A O 1
ATOM 1298 N N . MET A 1 170 ? 10.128 -7.175 -18.981 1.00 93.69 170 MET A N 1
ATOM 1299 C CA . MET A 1 170 ? 9.121 -7.209 -20.035 1.00 93.69 170 MET A CA 1
ATOM 1300 C C . MET A 1 170 ? 8.550 -5.825 -20.310 1.00 93.69 170 MET A C 1
ATOM 1302 O O . MET A 1 170 ? 8.539 -4.957 -19.434 1.00 93.69 170 MET A O 1
ATOM 1306 N N . LEU A 1 171 ? 8.109 -5.632 -21.553 1.00 94.44 171 LEU A N 1
ATOM 1307 C CA . LEU A 1 171 ? 7.332 -4.467 -21.956 1.00 94.44 171 LEU A CA 1
ATOM 1308 C C . LEU A 1 171 ? 5.998 -4.492 -21.204 1.00 94.44 171 LEU A C 1
ATOM 1310 O O . LEU A 1 171 ? 5.349 -5.534 -21.131 1.00 94.44 171 LEU A O 1
ATOM 1314 N N . VAL A 1 172 ? 5.611 -3.348 -20.654 1.00 94.62 172 VAL A N 1
ATOM 1315 C CA . VAL A 1 172 ? 4.348 -3.154 -19.946 1.00 94.62 172 VAL A CA 1
ATOM 1316 C C . VAL A 1 172 ? 3.449 -2.287 -20.811 1.00 94.62 172 VAL A C 1
ATOM 1318 O O . VAL A 1 172 ? 3.773 -1.132 -21.092 1.00 94.62 172 VAL A O 1
ATOM 1321 N N . THR A 1 173 ? 2.324 -2.854 -21.234 1.00 90.44 173 THR A N 1
ATOM 1322 C CA . THR A 1 173 ? 1.338 -2.184 -22.090 1.00 90.44 173 THR A CA 1
ATOM 1323 C C . THR A 1 173 ? 0.137 -1.648 -21.322 1.00 90.44 173 THR A C 1
ATOM 1325 O O . THR A 1 173 ? -0.552 -0.757 -21.815 1.00 90.44 173 THR A O 1
ATOM 1328 N N . GLU A 1 174 ? -0.115 -2.172 -20.126 1.00 91.62 174 GLU A N 1
ATOM 1329 C CA . GLU A 1 174 ? -1.225 -1.773 -19.265 1.00 91.62 174 GLU A CA 1
ATOM 1330 C C . GLU A 1 174 ? -0.821 -0.686 -18.258 1.00 91.62 174 GLU A C 1
ATOM 1332 O O . GLU A 1 174 ? 0.354 -0.517 -17.920 1.00 91.62 174 GLU A O 1
ATOM 1337 N N . ASP A 1 175 ? -1.821 0.025 -17.729 1.00 91.38 175 ASP A N 1
ATOM 1338 C CA . ASP A 1 175 ? -1.627 0.946 -16.610 1.00 91.38 175 ASP A CA 1
ATOM 1339 C C . ASP A 1 175 ? -1.141 0.165 -15.375 1.00 91.38 175 ASP A C 1
ATOM 1341 O O . ASP A 1 175 ? -1.692 -0.876 -15.013 1.00 91.38 175 ASP A O 1
ATOM 1345 N N . LEU A 1 176 ? -0.122 0.698 -14.696 1.00 94.69 176 LEU A N 1
ATOM 1346 C CA . LEU A 1 176 ? 0.364 0.167 -13.425 1.00 94.69 176 LEU A CA 1
ATOM 1347 C C . LEU A 1 176 ? -0.032 1.069 -12.264 1.00 94.69 176 LEU A C 1
ATOM 1349 O O . LEU A 1 176 ? 0.099 2.296 -12.330 1.00 94.69 176 LEU A O 1
ATOM 1353 N N . GLN A 1 177 ? -0.426 0.440 -11.162 1.00 94.19 177 GLN A N 1
ATOM 1354 C CA . GLN A 1 177 ? -0.671 1.100 -9.888 1.00 94.19 177 GLN A CA 1
ATOM 1355 C C . GLN A 1 177 ? 0.252 0.535 -8.815 1.00 94.19 177 GLN A C 1
ATOM 1357 O O . GLN A 1 177 ? 0.555 -0.655 -8.779 1.00 94.19 177 GLN A O 1
ATOM 1362 N N . CYS A 1 178 ? 0.730 1.412 -7.941 1.00 95.31 178 CYS A N 1
ATOM 1363 C CA . CYS A 1 178 ? 1.455 1.001 -6.751 1.00 95.31 178 CYS A CA 1
ATOM 1364 C C . CYS A 1 178 ? 0.473 0.359 -5.768 1.00 95.31 178 CYS A C 1
ATOM 1366 O O . CYS A 1 178 ? -0.593 0.917 -5.526 1.00 95.31 178 CYS A O 1
ATOM 1368 N N . THR A 1 179 ? 0.830 -0.769 -5.169 1.00 93.06 179 THR A N 1
ATOM 1369 C CA . THR A 1 179 ? 0.016 -1.436 -4.143 1.00 93.06 179 THR A CA 1
ATOM 1370 C C . THR A 1 179 ? 0.628 -1.276 -2.755 1.00 93.06 179 THR A C 1
ATOM 1372 O O . THR A 1 179 ? 1.754 -0.793 -2.588 1.00 93.06 179 THR A O 1
ATOM 1375 N N . GLY A 1 180 ? -0.117 -1.680 -1.726 1.00 90.62 180 GLY A N 1
ATOM 1376 C CA . GLY A 1 180 ? 0.311 -1.661 -0.327 1.00 90.62 180 GLY A CA 1
ATOM 1377 C C . GLY A 1 180 ? 1.580 -2.472 -0.051 1.00 90.62 180 GLY A C 1
ATOM 1378 O O . GLY A 1 180 ? 2.318 -2.172 0.889 1.00 90.62 180 GLY A O 1
ATOM 1379 N N . ASP A 1 181 ? 1.875 -3.441 -0.917 1.00 91.44 181 ASP A N 1
ATOM 1380 C CA . ASP A 1 181 ? 3.069 -4.290 -0.858 1.00 91.44 181 ASP A CA 1
ATOM 1381 C C . ASP A 1 181 ? 4.301 -3.650 -1.500 1.00 91.44 181 ASP A C 1
ATOM 1383 O O . ASP A 1 181 ? 5.378 -4.250 -1.548 1.00 91.44 181 ASP A O 1
ATOM 1387 N N . ARG A 1 182 ? 4.172 -2.394 -1.948 1.00 93.56 182 ARG A N 1
ATOM 1388 C CA . ARG A 1 182 ? 5.224 -1.624 -2.627 1.00 93.56 182 ARG A CA 1
ATOM 1389 C C . ARG A 1 182 ? 5.642 -2.253 -3.957 1.00 93.56 182 ARG A C 1
ATOM 1391 O O . ARG A 1 182 ? 6.796 -2.118 -4.379 1.00 93.56 182 ARG A O 1
ATOM 1398 N N . LEU A 1 183 ? 4.695 -2.927 -4.602 1.00 95.12 183 LEU A N 1
ATOM 1399 C CA . LEU A 1 183 ? 4.817 -3.502 -5.933 1.00 95.12 183 LEU A CA 1
ATOM 1400 C C . LEU A 1 183 ? 4.004 -2.673 -6.921 1.00 95.12 183 LEU A C 1
ATOM 1402 O O . LEU A 1 183 ? 3.002 -2.062 -6.554 1.00 95.12 183 LEU A O 1
ATOM 1406 N N . TRP A 1 184 ? 4.441 -2.656 -8.174 1.00 96.12 184 TRP A N 1
ATOM 1407 C CA . TRP A 1 184 ? 3.609 -2.152 -9.260 1.00 96.12 184 TRP A CA 1
ATOM 1408 C C . TRP A 1 184 ? 2.782 -3.303 -9.805 1.00 96.12 184 TRP A C 1
ATOM 1410 O O . TRP A 1 184 ? 3.357 -4.325 -10.165 1.00 96.12 184 TRP A O 1
ATOM 1420 N N . VAL A 1 185 ? 1.469 -3.144 -9.866 1.00 94.81 185 VAL A N 1
ATOM 1421 C CA . VAL A 1 185 ? 0.545 -4.185 -10.322 1.00 94.81 185 VAL A CA 1
ATOM 1422 C C . VAL A 1 185 ? -0.318 -3.624 -11.448 1.00 94.81 185 VAL A C 1
ATOM 1424 O O . VAL A 1 185 ? -0.700 -2.451 -11.398 1.00 94.81 185 VAL A O 1
ATOM 1427 N N . ASN A 1 186 ? -0.560 -4.427 -12.486 1.00 90.12 186 ASN A N 1
ATOM 1428 C CA . ASN A 1 186 ? -1.501 -4.091 -13.560 1.00 90.12 186 ASN A CA 1
ATOM 1429 C C . ASN A 1 186 ? -2.888 -4.693 -13.291 1.00 90.12 186 ASN A C 1
ATOM 1431 O O . ASN A 1 186 ? -3.077 -5.485 -12.373 1.00 90.12 186 ASN A O 1
ATOM 1435 N N . ASP A 1 187 ? -3.857 -4.368 -14.143 1.00 82.12 187 ASP A N 1
ATOM 1436 C CA . ASP A 1 187 ? -5.243 -4.842 -14.017 1.00 82.12 187 ASP A CA 1
ATOM 1437 C C . ASP A 1 187 ? -5.422 -6.366 -14.229 1.00 82.12 187 ASP A C 1
ATOM 1439 O O . ASP A 1 187 ? -6.532 -6.881 -14.087 1.00 82.12 187 ASP A O 1
ATOM 1443 N N . VAL A 1 188 ? -4.356 -7.095 -14.587 1.00 81.19 188 VAL A N 1
ATOM 1444 C CA . VAL A 1 188 ? -4.339 -8.567 -14.713 1.00 81.19 188 VAL A CA 1
ATOM 1445 C C . VAL A 1 188 ? -3.483 -9.238 -13.629 1.00 81.19 188 VAL A C 1
ATOM 1447 O O . VAL A 1 188 ? -3.060 -10.379 -13.799 1.00 81.19 188 VAL A O 1
ATOM 1450 N N . ASP A 1 189 ? -3.233 -8.529 -12.524 1.00 79.06 189 ASP A N 1
ATOM 1451 C CA . ASP A 1 189 ? -2.496 -8.979 -11.335 1.00 79.06 189 ASP A CA 1
ATOM 1452 C C . ASP A 1 189 ? -1.024 -9.374 -11.576 1.00 79.06 189 ASP A C 1
ATOM 1454 O O . ASP A 1 189 ? -0.387 -10.010 -10.732 1.00 79.06 189 ASP A O 1
ATOM 1458 N N . ALA A 1 190 ? -0.427 -8.955 -12.695 1.00 88.69 190 ALA A N 1
ATOM 1459 C CA . ALA A 1 190 ? 1.010 -9.093 -12.899 1.00 88.69 190 ALA A CA 1
ATOM 1460 C C . ALA A 1 190 ? 1.754 -8.056 -12.047 1.00 88.69 190 ALA A C 1
ATOM 1462 O O . ALA A 1 190 ? 1.543 -6.848 -12.180 1.00 88.69 190 ALA A O 1
ATOM 1463 N N . ALA A 1 191 ? 2.650 -8.534 -11.183 1.00 94.62 191 ALA A N 1
ATOM 1464 C CA . ALA A 1 191 ? 3.373 -7.706 -10.227 1.00 94.62 191 ALA A CA 1
ATOM 1465 C C . ALA A 1 191 ? 4.837 -7.483 -10.634 1.00 94.62 191 ALA A C 1
ATOM 1467 O O . ALA A 1 191 ? 5.555 -8.415 -11.002 1.00 94.62 191 ALA A O 1
ATOM 1468 N N . MET A 1 192 ? 5.307 -6.245 -10.484 1.00 96.62 192 MET A N 1
ATOM 1469 C CA . MET A 1 192 ? 6.660 -5.812 -10.826 1.00 96.62 192 MET A CA 1
ATOM 1470 C C . MET A 1 192 ? 7.378 -5.234 -9.602 1.00 96.62 192 MET A C 1
ATOM 1472 O O . MET A 1 192 ? 6.847 -4.386 -8.879 1.00 96.62 192 MET A O 1
ATOM 1476 N N . VAL A 1 193 ? 8.636 -5.638 -9.398 1.00 96.12 193 VAL A N 1
ATOM 1477 C CA . VAL A 1 193 ? 9.486 -5.132 -8.299 1.00 96.12 193 VAL A CA 1
ATOM 1478 C C . VAL A 1 193 ? 10.089 -3.757 -8.586 1.00 96.12 193 VAL A C 1
ATOM 1480 O O . VAL A 1 193 ? 10.532 -3.062 -7.669 1.00 96.12 193 VAL A O 1
ATOM 1483 N N . THR A 1 194 ? 10.193 -3.393 -9.863 1.00 96.56 194 THR A N 1
ATOM 1484 C CA . THR A 1 194 ? 10.636 -2.078 -10.333 1.00 96.56 194 THR A CA 1
ATOM 1485 C C . THR A 1 194 ? 10.143 -1.850 -11.748 1.00 96.56 194 THR A C 1
ATOM 1487 O O . THR A 1 194 ? 9.939 -2.809 -12.495 1.00 96.56 194 THR A O 1
ATOM 1490 N N . VAL A 1 195 ? 10.008 -0.584 -12.119 1.00 97.44 195 VAL A N 1
ATOM 1491 C CA . VAL A 1 195 ? 9.618 -0.158 -13.464 1.00 97.44 195 VAL A CA 1
ATOM 1492 C C . VAL A 1 195 ? 10.497 0.987 -13.939 1.00 97.44 195 VAL A C 1
ATOM 1494 O O . VAL A 1 195 ? 11.010 1.776 -13.143 1.00 97.44 195 VAL A O 1
ATOM 1497 N N . PHE A 1 196 ? 10.715 1.055 -15.242 1.00 97.75 196 PHE A N 1
ATOM 1498 C CA . PHE A 1 196 ? 11.622 2.006 -15.865 1.00 97.75 196 PHE A CA 1
ATOM 1499 C C . PHE A 1 196 ? 11.290 2.153 -17.354 1.00 97.75 196 PHE A C 1
ATOM 1501 O O . PHE A 1 196 ? 10.470 1.417 -17.888 1.00 97.75 196 PHE A O 1
ATOM 1508 N N . CYS A 1 197 ? 11.913 3.111 -18.027 1.00 97.62 197 CYS A N 1
ATOM 1509 C CA . CYS A 1 197 ? 11.607 3.482 -19.401 1.00 97.62 197 CYS A CA 1
ATOM 1510 C C . CYS A 1 197 ? 12.778 3.170 -20.335 1.00 97.62 197 CYS A C 1
ATOM 1512 O O . CYS A 1 197 ? 13.920 3.514 -20.011 1.00 97.62 197 CYS A O 1
ATOM 1514 N N . LYS A 1 198 ? 12.505 2.595 -21.511 1.00 95.81 198 LYS A N 1
ATOM 1515 C CA . LYS A 1 198 ? 13.477 2.415 -22.610 1.00 95.81 198 LYS A CA 1
ATOM 1516 C C . LYS A 1 198 ? 12.997 3.163 -23.858 1.00 95.81 198 LYS A C 1
ATOM 1518 O O . LYS A 1 198 ? 11.789 3.292 -24.012 1.00 95.81 198 LYS A O 1
ATOM 1523 N N . PRO A 1 199 ? 13.879 3.678 -24.733 1.00 94.00 199 PRO A N 1
ATOM 1524 C CA . PRO A 1 199 ? 13.436 4.288 -25.982 1.00 94.00 199 PRO A CA 1
ATOM 1525 C C . PRO A 1 199 ? 12.643 3.300 -26.825 1.00 94.00 199 PRO A C 1
ATOM 1527 O O . PRO A 1 199 ? 12.980 2.115 -26.853 1.00 94.00 199 PRO A O 1
ATOM 1530 N N . ASN A 1 200 ? 11.647 3.806 -27.545 1.00 86.88 200 ASN A N 1
ATOM 1531 C CA . ASN A 1 200 ? 10.928 3.012 -28.528 1.00 86.88 200 ASN A CA 1
ATOM 1532 C C . ASN A 1 200 ? 11.939 2.504 -29.558 1.00 86.88 200 ASN A C 1
ATOM 1534 O O . ASN A 1 200 ? 12.621 3.298 -30.212 1.00 86.88 200 ASN A O 1
ATOM 1538 N N . VAL A 1 201 ? 12.037 1.187 -29.714 1.00 71.31 201 VAL A N 1
ATOM 1539 C CA . VAL A 1 201 ? 12.766 0.604 -30.840 1.00 71.31 201 VAL A CA 1
ATOM 1540 C C . VAL A 1 201 ? 11.818 0.650 -32.035 1.00 71.31 201 VAL A C 1
ATOM 1542 O O . VAL A 1 201 ? 11.246 -0.360 -32.435 1.00 71.31 201 VAL A O 1
ATOM 1545 N N . GLU A 1 202 ? 11.578 1.847 -32.574 1.00 57.91 202 GLU A N 1
ATOM 1546 C CA . GLU A 1 202 ? 11.019 1.944 -33.920 1.00 57.91 202 GLU A CA 1
ATOM 1547 C C . GLU A 1 202 ? 12.052 1.320 -34.860 1.00 57.91 202 GLU A C 1
ATOM 1549 O O . GLU A 1 202 ? 13.201 1.756 -34.908 1.00 57.91 202 GLU A O 1
ATOM 1554 N N . GLY A 1 203 ? 11.664 0.226 -35.519 1.00 49.59 203 GLY A N 1
ATOM 1555 C CA . GLY A 1 203 ? 12.539 -0.506 -36.422 1.00 49.59 203 GLY A CA 1
ATOM 1556 C C . GLY A 1 203 ? 13.172 0.421 -37.456 1.00 49.59 203 GLY A C 1
ATOM 1557 O O . GLY A 1 203 ? 12.487 1.263 -38.038 1.00 49.59 203 GLY A O 1
ATOM 1558 N N . ASP A 1 204 ? 14.472 0.226 -37.680 1.00 41.66 204 ASP A N 1
ATOM 1559 C CA . ASP A 1 204 ? 15.171 0.697 -38.872 1.00 41.66 204 ASP A CA 1
ATOM 1560 C C . ASP A 1 204 ? 14.325 0.343 -40.111 1.00 41.66 204 ASP A C 1
ATOM 1562 O O . ASP A 1 204 ? 14.214 -0.831 -40.477 1.00 41.66 204 ASP A O 1
ATOM 1566 N N . ASN A 1 205 ? 13.706 1.352 -40.727 1.00 40.00 205 ASN A N 1
ATOM 1567 C CA . ASN A 1 205 ? 13.171 1.284 -42.088 1.00 40.00 205 ASN A CA 1
ATOM 1568 C C . ASN A 1 205 ? 14.152 1.963 -43.041 1.00 40.00 205 ASN A C 1
ATOM 1570 O O . ASN A 1 205 ? 14.485 3.145 -42.789 1.00 40.00 205 ASN A O 1
#

Foldseek 3Di:
DDDDDDDPPDDDPPPVPPPPVLVVLLVQLDDADQADEDLVQFAAQAQWASVDDPVQFSQKDWDQDPDSRFRIKIAHNDPQWFKTDRNDTDRIWGDGNNFTFDDDPRPDTHRYMTTIGGLDQQAFDDPPVPDPPKFGWDWAGIDGVRRFIWTDDDPQKFKWFQFPPPRDIDTDPFTWGRHSVSWTAGPVGTTGSHMIIDGPCPDDD

Secondary structure (DSSP, 8-state):
-------------------HHHHHHHTT-PPPPPPBP-HHHHS-SSSB---S-TTGGG-EEEEPPSSSS-S-EEEESSTTEEEEETTEEES-EEEETTEEEESGGG-EEESB-EEEEB------PPPTTT-TT-EEPEEEPPBTTB-S-EEEPPTTEEEEEEESSS--EEE--S-EEE-TTS-EEETT--EEEEEEEEE------

Solvent-accessible surface area (backbone atoms only — not comparable to full-atom values): 11516 Å² total; per-residue (Å²): 135,87,84,94,84,82,81,81,86,75,83,74,85,78,71,81,73,70,47,73,66,55,55,56,52,55,68,44,56,44,82,48,75,80,55,43,80,38,58,89,54,14,44,48,65,56,48,29,34,73,81,63,50,80,66,63,31,60,39,61,36,80,42,73,34,75,81,90,66,27,50,31,28,39,32,40,55,48,88,72,34,44,30,16,44,72,40,43,80,45,88,54,32,37,19,47,77,52,33,38,18,30,73,85,89,47,76,44,75,50,64,46,32,26,29,39,24,47,11,54,86,46,46,38,59,63,59,85,90,64,49,82,83,48,37,57,35,45,76,41,78,46,38,83,93,42,24,28,24,33,63,47,50,62,92,71,35,40,41,31,30,29,34,64,88,80,59,50,76,42,82,50,89,67,70,39,34,27,30,47,85,30,28,35,32,32,96,83,72,54,45,18,61,24,29,18,21,35,63,61,81,72,73,94,125

Radius of gyration: 27.92 Å; Cα contacts (8 Å, |Δi|>4): 435; chains: 1; bounding box: 42×27×125 Å

Sequence (205 aa):
MKFILLIVVSLPLASATLSKCEKDLLKRCRKCDLPLLAADKSCPLVGYDCSASNEELKDFNVTRGSYERDCDLLRCQDPLATLFVEGVPYQNLGCSENLWRFGKHYTLNTTTAACIRRCDNCKVYVPSSEGFPATPAQIVAPVIGRPCASVECKPGFELYGKSVEDGEIMLVTEDLQCTGDRLWVNDVDAAMVTVFCKPNVEGDN

Organism: NCBI:txid1538716

pLDDT: mean 81.27, std 17.68, range [34.88, 97.75]